Protein AF-0000000077383097 (afdb_homodimer)

InterPro domains:
  IPR008576 Alpha-N-methyltransferase NTM1 [PF05891] (13-180)
  IPR008576 Alpha-N-methyltransferase NTM1 [PIRSF016958] (12-182)
  IPR008576 Alpha-N-methyltransferase NTM1 [PTHR12753] (15-180)
  IPR029063 S-adenosyl-L-methionine-dependent methyltransferase superfamily [G3DSA:3.40.50.150] (4-180)
  IPR029063 S-adenosyl-L-methionine-dependent methyltransferase superfamily [SSF53335] (12-179)

Nearest PDB structures (foldseek):
  7d8d-assembly1_A  TM=9.069E-01  e=9.969E-23  Saccharomyces cerevisiae
  6kdq-assembly1_A  TM=9.026E-01  e=2.772E-22  Homo sapiens
  2ex4-assembly1_B  TM=8.935E-01  e=6.362E-22  Homo sapiens
  6wh8-assembly1_B  TM=8.706E-01  e=2.600E-22  Homo sapiens
  1ve3-assembly1_A-3  TM=7.469E-01  e=7.090E-10  Pyrococcus horikoshii

Structure (mmCIF, N/CA/C/O backbone):
data_AF-0000000077383097-model_v1
#
loop_
_entity.id
_entity.type
_entity.pdbx_description
1 polymer 'Alpha N-terminal protein methyltransferase 1'
#
loop_
_atom_site.group_PDB
_atom_site.id
_atom_site.type_symbol
_atom_site.label_atom_id
_atom_site.label_alt_id
_atom_site.label_comp_id
_atom_site.label_asym_id
_atom_site.label_entity_id
_atom_site.label_seq_id
_atom_site.pdbx_PDB_ins_code
_atom_site.Cartn_x
_atom_site.Cartn_y
_atom_site.Cartn_z
_atom_site.occupancy
_atom_site.B_iso_or_equiv
_atom_site.auth_seq_id
_atom_site.auth_comp_id
_atom_site.auth_asym_id
_atom_site.auth_atom_id
_atom_site.pdbx_PDB_model_num
ATOM 1 N N . MET A 1 1 ? -1.822 0.967 28.156 1 19.58 1 MET A N 1
ATOM 2 C CA . MET A 1 1 ? -2.586 2.008 27.469 1 19.58 1 MET A CA 1
ATOM 3 C C . MET A 1 1 ? -2.195 2.098 26 1 19.58 1 MET A C 1
ATOM 5 O O . MET A 1 1 ? -1.059 2.441 25.672 1 19.58 1 MET A O 1
ATOM 9 N N . LYS A 1 2 ? -2.574 1.074 25.047 1 28.56 2 LYS A N 1
ATOM 10 C CA . LYS A 1 2 ? -2.27 0.656 23.672 1 28.56 2 LYS A CA 1
ATOM 11 C C . LYS A 1 2 ? -2.223 1.854 22.734 1 28.56 2 LYS A C 1
ATOM 13 O O . LYS A 1 2 ? -3.232 2.531 22.531 1 28.56 2 LYS A O 1
ATOM 18 N N . SER A 1 3 ? -1.176 2.584 22.672 1 30.73 3 SER A N 1
ATOM 19 C CA . SER A 1 3 ? -0.966 3.963 22.234 1 30.73 3 SER A CA 1
ATOM 20 C C . SER A 1 3 ? -1.231 4.121 20.75 1 30.73 3 SER A C 1
ATOM 22 O O . SER A 1 3 ? -0.489 3.59 19.922 1 30.73 3 SER A O 1
ATOM 24 N N . GLU A 1 4 ? -2.424 3.963 20.141 1 37.53 4 GLU A N 1
ATOM 25 C CA . GLU A 1 4 ? -3.066 4.27 18.875 1 37.53 4 GLU A CA 1
ATOM 26 C C . GLU A 1 4 ? -2.607 5.621 18.328 1 37.53 4 GLU A C 1
ATOM 28 O O . GLU A 1 4 ? -2.467 6.582 19.094 1 37.53 4 GLU A O 1
ATOM 33 N N . PRO A 1 5 ? -1.714 5.625 17.312 1 43.09 5 PRO A N 1
ATOM 34 C CA . PRO A 1 5 ? -1.562 6.969 16.75 1 43.09 5 PRO A CA 1
ATOM 35 C C . PRO A 1 5 ? -2.738 7.887 17.094 1 43.09 5 PRO A C 1
ATOM 37 O O . PRO A 1 5 ? -2.57 9.102 17.172 1 43.09 5 PRO A O 1
ATOM 40 N N . TYR A 1 6 ? -3.727 7.059 17.312 1 50.91 6 TYR A N 1
ATOM 41 C CA . TYR A 1 6 ? -5.035 7.617 17.625 1 50.91 6 TYR A CA 1
ATOM 42 C C . TYR A 1 6 ? -4.98 8.43 18.906 1 50.91 6 TYR A C 1
ATOM 44 O O . TYR A 1 6 ? -5.688 9.43 19.047 1 50.91 6 TYR A O 1
ATOM 52 N N . SER A 1 7 ? -3.949 7.922 19.578 1 51.19 7 SER A N 1
ATOM 53 C CA . SER A 1 7 ? -3.936 8.609 20.859 1 51.19 7 SER A CA 1
ATOM 54 C C . SER A 1 7 ? -3.512 10.07 20.703 1 51.19 7 SER A C 1
ATOM 56 O O . SER A 1 7 ? -3.967 10.938 21.453 1 51.19 7 SER A O 1
ATOM 58 N N . THR A 1 8 ? -2.635 10.242 19.766 1 51.47 8 THR A N 1
ATOM 59 C CA . THR A 1 8 ? -2.182 11.617 19.578 1 51.47 8 THR A CA 1
ATOM 60 C C . THR A 1 8 ? -3.33 12.508 19.109 1 51.47 8 THR A C 1
ATOM 62 O O . THR A 1 8 ? -3.457 13.656 19.547 1 51.47 8 THR A O 1
ATOM 65 N N . ILE A 1 9 ? -4.121 11.945 18.266 1 56.25 9 ILE A N 1
ATOM 66 C CA . ILE A 1 9 ? -5.258 12.711 17.766 1 56.25 9 ILE A CA 1
ATOM 67 C C . ILE A 1 9 ? -6.379 12.711 18.812 1 56.25 9 ILE A C 1
ATOM 69 O O . ILE A 1 9 ? -7.109 13.695 18.938 1 56.25 9 ILE A O 1
ATOM 73 N N . LYS A 1 10 ? -6.395 11.641 19.484 1 55.16 10 LYS A N 1
ATOM 74 C CA . LYS A 1 10 ? -7.488 11.5 20.438 1 55.16 10 LYS A CA 1
ATOM 75 C C . LYS A 1 10 ? -7.203 12.281 21.719 1 55.16 10 LYS A C 1
ATOM 77 O O . LYS A 1 10 ? -8.133 12.641 22.453 1 55.16 10 LYS A O 1
ATOM 82 N N . ALA A 1 11 ? -5.91 12.391 21.938 1 46.97 11 ALA A N 1
ATOM 83 C CA . ALA A 1 11 ? -5.648 13 23.234 1 46.97 11 ALA A CA 1
ATOM 84 C C . ALA A 1 11 ? -6.203 14.422 23.297 1 46.97 11 ALA A C 1
ATOM 86 O O . ALA A 1 11 ? -5.941 15.227 22.406 1 46.97 11 ALA A O 1
ATOM 87 N N . LYS A 1 12 ? -7.363 14.484 23.922 1 50.47 12 LYS A N 1
ATOM 88 C CA . LYS A 1 12 ? -8.008 15.766 24.234 1 50.47 12 LYS A CA 1
ATOM 89 C C . LYS A 1 12 ? -7.051 16.703 24.969 1 50.47 12 LYS A C 1
ATOM 91 O O . LYS A 1 12 ? -7.316 17.094 26.109 1 50.47 12 LYS A O 1
ATOM 96 N N . LYS A 1 13 ? -5.922 16.672 24.531 1 52.25 13 LYS A N 1
ATOM 97 C CA . LYS A 1 13 ? -5.145 17.641 25.281 1 52.25 13 LYS A CA 1
ATOM 98 C C . LYS A 1 13 ? -5.309 19.047 24.703 1 52.25 13 LYS A C 1
ATOM 100 O O . LYS A 1 13 ? -5.707 19.203 23.547 1 52.25 13 LYS A O 1
ATOM 105 N N . ILE A 1 14 ? -5.242 20.047 25.484 1 48.72 14 ILE A N 1
ATOM 106 C CA . ILE A 1 14 ? -5.336 21.469 25.219 1 48.72 14 ILE A CA 1
ATOM 107 C C . ILE A 1 14 ? -4.699 21.797 23.875 1 48.72 14 ILE A C 1
ATOM 109 O O . ILE A 1 14 ? -5.207 22.641 23.125 1 48.72 14 ILE A O 1
ATOM 113 N N . ASP A 1 15 ? -3.83 20.953 23.25 1 68.19 15 ASP A N 1
ATOM 114 C CA . ASP A 1 15 ? -3.107 21.281 22.031 1 68.19 15 ASP A CA 1
ATOM 115 C C . ASP A 1 15 ? -3.49 20.328 20.891 1 68.19 15 ASP A C 1
ATOM 117 O O . ASP A 1 15 ? -2.77 20.219 19.906 1 68.19 15 ASP A O 1
ATOM 121 N N . ALA A 1 16 ? -4.754 19.875 21.062 1 78.44 16 ALA A N 1
ATOM 122 C CA . ALA A 1 16 ? -5.215 18.953 20.031 1 78.44 16 ALA A CA 1
ATOM 123 C C . ALA A 1 16 ? -5.887 19.719 18.891 1 78.44 16 ALA A C 1
ATOM 125 O O . ALA A 1 16 ? -6.543 20.734 19.109 1 78.44 16 ALA A O 1
ATOM 126 N N . PRO A 1 17 ? -5.645 19.297 17.719 1 87.94 17 PRO A N 1
ATOM 127 C CA . PRO A 1 17 ? -6.316 19.953 16.594 1 87.94 17 PRO A CA 1
ATOM 128 C C . PRO A 1 17 ? -7.836 19.812 16.656 1 87.94 17 PRO A C 1
ATOM 130 O O . PRO A 1 17 ? -8.352 18.891 17.281 1 87.94 17 PRO A O 1
ATOM 133 N N . SER A 1 18 ? -8.484 20.875 16.109 1 91.88 18 SER A N 1
ATOM 134 C CA . SER A 1 18 ? -9.922 20.734 15.93 1 91.88 18 SER A CA 1
ATOM 135 C C . SER A 1 18 ? -10.25 19.531 15.047 1 91.88 18 SER A C 1
ATOM 137 O O . SER A 1 18 ? -9.359 18.969 14.391 1 91.88 18 SER A O 1
ATOM 139 N N . ARG A 1 19 ? -11.453 19.078 15.062 1 95.44 19 ARG A N 1
ATOM 140 C CA . ARG A 1 19 ? -11.867 17.875 14.32 1 95.44 19 ARG A CA 1
ATOM 141 C C . ARG A 1 19 ? -12.828 18.25 13.195 1 95.44 19 ARG A C 1
ATOM 143 O O . ARG A 1 19 ? -13.75 17.484 12.898 1 95.44 19 ARG A O 1
ATOM 150 N N . GLN A 1 20 ? -12.562 19.422 12.648 1 97.38 20 GLN A N 1
ATOM 151 C CA . GLN A 1 20 ? -13.484 19.906 11.625 1 97.38 20 GLN A CA 1
ATOM 152 C C . GLN A 1 20 ? -13.156 19.297 10.258 1 97.38 20 GLN A C 1
ATOM 154 O O . GLN A 1 20 ? -14.031 18.766 9.586 1 97.38 20 GLN A O 1
ATOM 159 N N . LYS A 1 21 ? -11.875 19.422 9.867 1 98.62 21 LYS A N 1
ATOM 160 C CA . LYS A 1 21 ? -11.555 19 8.508 1 98.62 21 LYS A CA 1
ATOM 161 C C . LYS A 1 21 ? -10.195 18.312 8.453 1 98.62 21 LYS A C 1
ATOM 163 O O . LYS A 1 21 ? -9.219 18.828 9 1 98.62 21 LYS A O 1
ATOM 168 N N . ALA A 1 22 ? -10.148 17.109 7.828 1 98.62 22 ALA A N 1
ATOM 169 C CA . ALA A 1 22 ? -8.922 16.359 7.609 1 98.62 22 ALA A CA 1
ATOM 170 C C . ALA A 1 22 ? -8.742 16 6.133 1 98.62 22 ALA A C 1
ATOM 172 O O . ALA A 1 22 ? -9.68 16.141 5.344 1 98.62 22 ALA A O 1
ATOM 173 N N . ILE A 1 23 ? -7.516 15.633 5.824 1 98.81 23 ILE A N 1
ATOM 174 C CA . ILE A 1 23 ? -7.281 15.117 4.48 1 98.81 23 ILE A CA 1
ATOM 175 C C . ILE A 1 23 ? -6.387 13.883 4.551 1 98.81 23 ILE A C 1
ATOM 177 O O . ILE A 1 23 ? -5.422 13.852 5.316 1 98.81 23 ILE A O 1
ATOM 181 N N . ASP A 1 24 ? -6.758 12.859 3.789 1 98.38 24 ASP A N 1
ATOM 182 C CA . ASP A 1 24 ? -6.012 11.625 3.611 1 98.38 24 ASP A CA 1
ATOM 183 C C . ASP A 1 24 ? -5.145 11.68 2.355 1 98.38 24 ASP A C 1
ATOM 185 O O . ASP A 1 24 ? -5.656 11.594 1.238 1 98.38 24 ASP A O 1
ATOM 189 N N . CYS A 1 25 ? -3.783 11.766 2.506 1 98.75 25 CYS A N 1
ATOM 190 C CA . CYS A 1 25 ? -2.863 11.891 1.381 1 98.75 25 CYS A CA 1
ATOM 191 C C . CYS A 1 25 ? -2.354 10.531 0.932 1 98.75 25 CYS A C 1
ATOM 193 O O . CYS A 1 25 ? -1.723 9.812 1.71 1 98.75 25 CYS A O 1
ATOM 195 N N . GLY A 1 26 ? -2.527 10.242 -0.301 1 97.69 26 GLY A N 1
ATOM 196 C CA . GLY A 1 26 ? -2.281 8.883 -0.765 1 97.69 26 GLY A CA 1
ATOM 197 C C . GLY A 1 26 ? -3.307 7.887 -0.26 1 97.69 26 GLY A C 1
ATOM 198 O O . GLY A 1 26 ? -2.947 6.84 0.28 1 97.69 26 GLY A O 1
ATOM 199 N N . ALA A 1 27 ? -4.574 8.18 -0.534 1 96.94 27 ALA A N 1
ATOM 200 C CA . ALA A 1 27 ? -5.672 7.566 0.211 1 96.94 27 ALA A CA 1
ATOM 201 C C . ALA A 1 27 ? -6.016 6.191 -0.354 1 96.94 27 ALA A C 1
ATOM 203 O O . ALA A 1 27 ? -6.715 5.402 0.291 1 96.94 27 ALA A O 1
ATOM 204 N N . GLY A 1 28 ? -5.508 5.855 -1.575 1 94.75 28 GLY A N 1
ATOM 205 C CA . GLY A 1 28 ? -5.945 4.617 -2.199 1 94.75 28 GLY A CA 1
ATOM 206 C C . GLY A 1 28 ? -7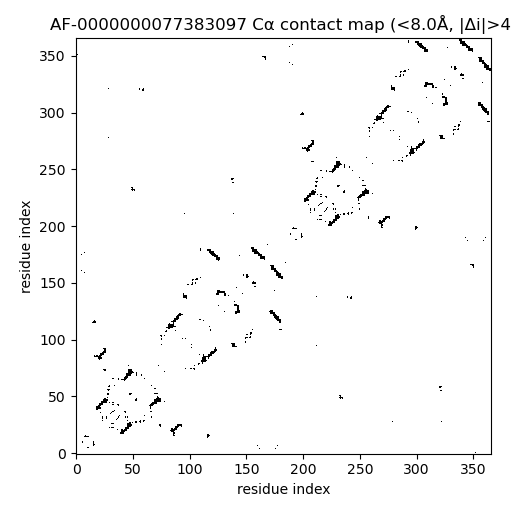.449 4.547 -2.396 1 94.75 28 GLY A C 1
ATOM 207 O O . GLY A 1 28 ? -8.047 5.453 -2.979 1 94.75 28 GLY A O 1
ATOM 208 N N . ILE A 1 29 ? -8.031 3.57 -1.931 1 92.38 29 ILE A N 1
ATOM 209 C CA . ILE A 1 29 ? -9.477 3.402 -2.092 1 92.38 29 ILE A CA 1
ATOM 210 C C . ILE A 1 29 ? -10.203 4.023 -0.901 1 92.38 29 ILE A C 1
ATOM 212 O O . ILE A 1 29 ? -11.43 3.979 -0.826 1 92.38 29 ILE A O 1
ATOM 216 N N . GLY A 1 30 ? -9.5 4.484 0.081 1 94.31 30 GLY A N 1
ATOM 217 C CA . GLY A 1 30 ? -10.102 5.285 1.134 1 94.31 30 GLY A CA 1
ATOM 218 C C . GLY A 1 30 ? -10.438 4.484 2.377 1 94.31 30 GLY A C 1
ATOM 219 O O . GLY A 1 30 ? -11.375 4.812 3.1 1 94.31 30 GLY A O 1
ATOM 220 N N . ARG A 1 31 ? -9.672 3.451 2.695 1 89.88 31 ARG A N 1
ATOM 221 C CA . ARG A 1 31 ? -9.938 2.646 3.883 1 89.88 31 ARG A CA 1
ATOM 222 C C . ARG A 1 31 ? -9.688 3.449 5.156 1 89.88 31 ARG A C 1
ATOM 224 O O . ARG A 1 31 ? -10.484 3.406 6.094 1 89.88 31 ARG A O 1
ATOM 231 N N . ILE A 1 32 ? -8.578 4.199 5.168 1 91.44 32 ILE A N 1
ATOM 232 C CA . ILE A 1 32 ? -8.281 5.035 6.324 1 91.44 32 ILE A CA 1
ATOM 233 C C . ILE A 1 32 ? -9.352 6.109 6.477 1 91.44 32 ILE A C 1
ATOM 235 O O . ILE A 1 32 ? -9.82 6.371 7.586 1 91.44 32 ILE A O 1
ATOM 239 N N . THR A 1 33 ? -9.727 6.668 5.352 1 94.88 33 THR A N 1
ATOM 240 C CA . THR A 1 33 ? -10.773 7.688 5.352 1 94.88 33 THR A CA 1
ATOM 241 C C . THR A 1 33 ? -12.062 7.137 5.945 1 94.88 33 THR A C 1
ATOM 243 O O . THR A 1 33 ? -12.633 7.727 6.867 1 94.88 33 THR A O 1
ATOM 246 N N . LYS A 1 34 ? -12.469 6 5.512 1 91.62 34 LYS A N 1
ATOM 247 C CA . LYS A 1 34 ? -13.758 5.418 5.871 1 91.62 34 LYS A CA 1
ATOM 248 C C . LYS A 1 34 ? -13.758 4.93 7.316 1 91.62 34 LYS A C 1
ATOM 250 O O . LYS A 1 34 ? -14.711 5.176 8.062 1 91.62 34 LYS A O 1
ATOM 255 N N . HIS A 1 35 ? -12.672 4.262 7.715 1 85.62 35 HIS A N 1
ATOM 256 C CA . HIS A 1 35 ? -12.742 3.488 8.945 1 85.62 35 HIS A CA 1
ATOM 257 C C . HIS A 1 35 ? -12.094 4.234 10.109 1 85.62 35 HIS A C 1
ATOM 259 O O . HIS A 1 35 ? -12.289 3.873 11.273 1 85.62 35 HIS A O 1
ATOM 265 N N . PHE A 1 36 ? -11.43 5.305 9.734 1 89.06 36 PHE A N 1
ATOM 266 C CA . PHE A 1 36 ? -10.688 5.957 10.805 1 89.06 36 PHE A CA 1
ATOM 267 C C . PHE A 1 36 ? -10.969 7.453 10.82 1 89.06 36 PHE A C 1
ATOM 269 O O . PHE A 1 36 ? -11.57 7.973 11.758 1 89.06 36 PHE A O 1
ATOM 276 N N . LEU A 1 37 ? -10.766 8.164 9.789 1 94.62 37 LEU A N 1
ATOM 277 C CA . LEU A 1 37 ? -10.766 9.625 9.805 1 94.62 37 LEU A CA 1
ATOM 278 C C . LEU A 1 37 ? -12.188 10.164 9.906 1 94.62 37 LEU A C 1
ATOM 280 O O . LEU A 1 37 ? -12.438 11.133 10.625 1 94.62 37 LEU A O 1
ATOM 284 N N . THR A 1 38 ? -13.156 9.547 9.219 1 95.88 38 THR A N 1
ATOM 285 C CA . THR A 1 38 ? -14.523 10.055 9.25 1 95.88 38 THR A CA 1
ATOM 286 C C . THR A 1 38 ? -15.172 9.797 10.602 1 95.88 38 THR A C 1
ATOM 288 O O . THR A 1 38 ? -16.219 10.367 10.914 1 95.88 38 THR A O 1
ATOM 291 N N . LYS A 1 39 ? -14.547 8.969 11.438 1 92 39 LYS A N 1
ATOM 292 C CA . LYS A 1 39 ? -15.039 8.75 12.789 1 92 39 LYS A CA 1
ATOM 293 C C . LYS A 1 39 ? -14.602 9.867 13.727 1 92 39 LYS A C 1
ATOM 295 O O . LYS A 1 39 ? -15.188 10.07 14.789 1 92 39 LYS A O 1
ATOM 300 N N . LEU A 1 40 ? -13.648 10.656 13.281 1 93.69 40 LEU A N 1
ATOM 301 C CA . LEU A 1 40 ? -13.047 11.625 14.188 1 93.69 40 LEU A CA 1
ATOM 302 C C . LEU A 1 40 ? -13.258 13.047 13.68 1 93.69 40 LEU A C 1
ATOM 304 O O . LEU A 1 40 ? -13.242 14 14.469 1 93.69 40 LEU A O 1
ATOM 308 N N . PHE A 1 41 ? -13.477 13.188 12.406 1 97.19 41 PHE A N 1
ATOM 309 C CA . PHE A 1 41 ? -13.531 14.523 11.836 1 97.19 41 PHE A CA 1
ATOM 310 C C . PHE A 1 41 ? -14.867 14.758 11.148 1 97.19 41 PHE A C 1
ATOM 312 O O . PHE A 1 41 ? -15.484 13.828 10.641 1 97.19 41 PHE A O 1
ATOM 319 N N . ALA A 1 42 ? -15.25 15.961 11.109 1 98.12 42 ALA A N 1
ATOM 320 C CA . ALA A 1 42 ? -16.531 16.328 10.523 1 98.12 42 ALA A CA 1
ATOM 321 C C . ALA A 1 42 ? -16.5 16.188 9 1 98.12 42 ALA A C 1
ATOM 323 O O . ALA A 1 42 ? -17.531 15.922 8.375 1 98.12 42 ALA A O 1
ATOM 324 N N . SER A 1 43 ? -15.367 16.422 8.398 1 98.62 43 SER A N 1
ATOM 325 C CA . SER A 1 43 ? -15.188 16.312 6.957 1 98.62 43 SER A CA 1
ATOM 326 C C . SER A 1 43 ? -13.781 15.82 6.617 1 98.62 43 SER A C 1
ATOM 328 O O . SER A 1 43 ? -12.805 16.25 7.234 1 98.62 43 SER A O 1
ATOM 330 N N . VAL A 1 44 ? -13.711 14.898 5.637 1 98.69 44 VAL A N 1
ATOM 331 C CA . VAL A 1 44 ? -12.422 14.344 5.246 1 98.69 44 VAL A CA 1
ATOM 332 C C . VAL A 1 44 ? -12.281 14.391 3.725 1 98.69 44 VAL A C 1
ATOM 334 O O . VAL A 1 44 ? -13.102 13.82 3 1 98.69 44 VAL A O 1
ATOM 337 N N . ASP A 1 45 ? -11.242 15.109 3.229 1 98.81 45 ASP A N 1
ATOM 338 C CA . ASP A 1 45 ? -10.844 15.062 1.824 1 98.81 45 ASP A CA 1
ATOM 339 C C . ASP A 1 45 ? -9.844 13.945 1.57 1 98.81 45 ASP A C 1
ATOM 341 O O . ASP A 1 45 ? -9.273 13.391 2.512 1 98.81 45 ASP A O 1
ATOM 345 N N . MET A 1 46 ? -9.68 13.617 0.292 1 98.5 46 MET A N 1
ATOM 346 C CA . MET A 1 46 ? -8.719 12.594 -0.128 1 98.5 46 MET A CA 1
ATOM 347 C C . MET A 1 46 ? -7.898 13.078 -1.319 1 98.5 46 MET A C 1
ATOM 349 O O . MET A 1 46 ? -8.414 13.789 -2.184 1 98.5 46 MET A O 1
ATOM 353 N N . VAL A 1 47 ? -6.668 12.711 -1.352 1 98.69 47 VAL A N 1
ATOM 354 C CA . VAL A 1 47 ? -5.844 12.875 -2.543 1 98.69 47 VAL A CA 1
ATOM 355 C C . VAL A 1 47 ? -5.188 11.547 -2.912 1 98.69 47 VAL A C 1
ATOM 357 O O . VAL A 1 47 ? -4.613 10.875 -2.057 1 98.69 47 VAL A O 1
ATOM 360 N N . GLU A 1 48 ? -5.316 11.094 -4.109 1 98.19 48 GLU A N 1
ATOM 361 C CA . GLU A 1 48 ? -4.809 9.844 -4.66 1 98.19 48 GLU A CA 1
ATOM 362 C C . GLU A 1 48 ? -4.535 9.961 -6.156 1 98.19 48 GLU A C 1
ATOM 364 O O . GLU A 1 48 ? -5.348 10.523 -6.898 1 98.19 48 GLU A O 1
ATOM 369 N N . GLN A 1 49 ? -3.359 9.461 -6.598 1 97.25 49 GLN A N 1
ATOM 370 C CA . GLN A 1 49 ? -2.924 9.742 -7.961 1 97.25 49 GLN A CA 1
ATOM 371 C C . GLN A 1 49 ? -3.518 8.742 -8.945 1 97.25 49 GLN A C 1
ATOM 373 O O . GLN A 1 49 ? -3.637 9.031 -10.141 1 97.25 49 GLN A O 1
ATOM 378 N N . CYS A 1 50 ? -3.828 7.52 -8.523 1 96.88 50 CYS A N 1
ATOM 379 C CA . CYS A 1 50 ? -4.348 6.48 -9.414 1 96.88 50 CYS A CA 1
ATOM 380 C C . CYS A 1 50 ? -5.836 6.676 -9.664 1 96.88 50 CYS A C 1
ATOM 382 O O . CYS A 1 50 ? -6.652 6.488 -8.758 1 96.88 50 CYS A O 1
ATOM 384 N N . SER A 1 51 ? -6.191 6.914 -10.859 1 96.62 51 SER A N 1
ATOM 385 C CA . SER A 1 51 ? -7.578 7.227 -11.195 1 96.62 51 SER A CA 1
ATOM 386 C C . SER A 1 51 ? -8.492 6.031 -10.945 1 96.62 51 SER A C 1
ATOM 388 O O . SER A 1 51 ? -9.641 6.199 -10.539 1 96.62 51 SER A O 1
ATOM 390 N N . LYS A 1 52 ? -8.008 4.855 -11.188 1 94.38 52 LYS A N 1
ATOM 391 C CA . LYS A 1 52 ? -8.82 3.67 -10.93 1 94.38 52 LYS A CA 1
ATOM 392 C C . LYS A 1 52 ? -9.148 3.543 -9.438 1 94.38 52 LYS A C 1
ATOM 394 O O . LYS A 1 52 ? -10.258 3.15 -9.078 1 94.38 52 LYS A O 1
ATOM 399 N N . LEU A 1 53 ? -8.234 3.91 -8.609 1 95.06 53 LEU A N 1
ATOM 400 C CA . LEU A 1 53 ? -8.445 3.834 -7.164 1 95.06 53 LEU A CA 1
ATOM 401 C C . LEU A 1 53 ? -9.406 4.918 -6.695 1 95.06 53 LEU A C 1
ATOM 403 O O . LEU A 1 53 ? -10.266 4.672 -5.844 1 95.06 53 LEU A O 1
ATOM 407 N N . THR A 1 54 ? -9.242 6.148 -7.27 1 96.94 54 THR A N 1
ATOM 408 C CA . THR A 1 54 ? -10.18 7.199 -6.879 1 96.94 54 THR A CA 1
ATOM 409 C C . THR A 1 54 ? -11.602 6.848 -7.305 1 96.94 54 THR A C 1
ATOM 411 O O . THR A 1 54 ? -12.562 7.141 -6.59 1 96.94 54 THR A O 1
ATOM 414 N N . ALA A 1 55 ? -11.727 6.203 -8.477 1 94.81 55 ALA A N 1
ATOM 415 C CA . ALA A 1 55 ? -13.047 5.766 -8.93 1 94.81 55 ALA A CA 1
ATOM 416 C C . ALA A 1 55 ? -13.641 4.738 -7.973 1 94.81 55 ALA A C 1
ATOM 418 O O . ALA A 1 55 ? -14.82 4.812 -7.625 1 94.81 55 ALA A O 1
ATOM 419 N N . GLN A 1 56 ? -12.844 3.838 -7.5 1 92.25 56 GLN A N 1
ATOM 420 C CA . GLN A 1 56 ? -13.281 2.844 -6.527 1 92.25 56 GLN A CA 1
ATOM 421 C C . GLN A 1 56 ? -13.633 3.498 -5.195 1 92.25 56 GLN A C 1
ATOM 423 O O . GLN A 1 56 ? -14.586 3.092 -4.531 1 92.25 56 GLN A O 1
ATOM 428 N N . ALA A 1 57 ? -12.836 4.469 -4.805 1 94.56 57 ALA A N 1
ATOM 429 C CA . ALA A 1 57 ? -13.078 5.195 -3.561 1 94.56 57 ALA A CA 1
ATOM 430 C C . ALA A 1 57 ? -14.445 5.875 -3.586 1 94.56 57 ALA A C 1
ATOM 432 O O . ALA A 1 57 ? -15.172 5.863 -2.588 1 94.56 57 ALA A O 1
ATOM 433 N N . GLU A 1 58 ? -14.773 6.441 -4.746 1 94.75 58 GLU A N 1
ATOM 434 C CA . GLU A 1 58 ? -16.078 7.102 -4.887 1 94.75 58 GLU A CA 1
ATOM 435 C C . GLU A 1 58 ? -17.219 6.121 -4.645 1 94.75 58 GLU A C 1
ATOM 437 O O . GLU A 1 58 ? -18.234 6.48 -4.039 1 94.75 58 GLU A O 1
ATOM 442 N N . ILE A 1 59 ? -17 4.945 -5.062 1 90.25 59 ILE A N 1
ATOM 443 C CA . ILE A 1 59 ? -18.031 3.92 -4.887 1 90.25 59 ILE A CA 1
ATOM 444 C C . ILE A 1 59 ? -18.078 3.48 -3.426 1 90.25 59 ILE A C 1
ATOM 446 O O . ILE A 1 59 ? -19.141 3.438 -2.816 1 90.25 59 ILE A O 1
ATOM 450 N N . LEU A 1 60 ? -16.938 3.248 -2.875 1 86.88 60 LEU A N 1
ATOM 451 C CA . LEU A 1 60 ? -16.812 2.756 -1.508 1 86.88 60 LEU A CA 1
ATOM 452 C C . LEU A 1 60 ? -17.359 3.777 -0.513 1 86.88 60 LEU A C 1
ATOM 454 O O . LEU A 1 60 ? -17.969 3.406 0.495 1 86.88 60 LEU A O 1
ATOM 458 N N . LEU A 1 61 ? -17.141 5.004 -0.816 1 93.5 61 LEU A N 1
ATOM 459 C CA . LEU A 1 61 ? -17.453 6.051 0.151 1 93.5 61 LEU A CA 1
ATOM 460 C C . LEU A 1 61 ? -18.781 6.719 -0.177 1 93.5 61 LEU A C 1
ATOM 462 O O . LEU A 1 61 ? -19.156 7.719 0.445 1 93.5 61 LEU A O 1
ATOM 466 N N . LYS A 1 62 ? -19.438 6.109 -1.136 1 91.19 62 LYS A N 1
ATOM 467 C CA . LYS A 1 62 ? -20.719 6.676 -1.531 1 91.19 62 LYS A CA 1
ATOM 468 C C . LYS A 1 62 ? -21.688 6.727 -0.349 1 91.19 62 LYS A C 1
ATOM 470 O O . LYS A 1 62 ? -21.797 5.762 0.41 1 91.19 62 LYS A O 1
ATOM 475 N N . GLY A 1 63 ? -22.297 7.895 -0.083 1 91.5 63 GLY A N 1
ATOM 476 C CA . GLY A 1 63 ? -23.297 8.031 0.974 1 91.5 63 GLY A CA 1
ATOM 477 C C . GLY A 1 63 ? -22.703 8.531 2.279 1 91.5 63 GLY A C 1
ATOM 478 O O . GLY A 1 63 ? -23.453 8.883 3.203 1 91.5 63 GLY A O 1
ATOM 479 N N . ASN A 1 64 ? -21.438 8.438 2.436 1 94.62 64 ASN A N 1
ATOM 480 C CA . ASN A 1 64 ? -20.797 9.023 3.611 1 94.62 64 ASN A CA 1
ATOM 481 C C . ASN A 1 64 ? -20.75 10.539 3.52 1 94.62 64 ASN A C 1
ATOM 483 O O . ASN A 1 64 ? -19.938 11.094 2.768 1 94.62 64 ASN A O 1
ATOM 487 N N . GLN A 1 65 ? -21.484 11.18 4.27 1 96.56 65 GLN A N 1
ATOM 488 C CA . GLN A 1 65 ? -21.656 12.625 4.191 1 96.56 65 GLN A CA 1
ATOM 489 C C . GLN A 1 65 ? -20.406 13.352 4.703 1 96.56 65 GLN A C 1
ATOM 491 O O . GLN A 1 65 ? -20.25 14.555 4.48 1 96.56 65 GLN A O 1
ATOM 496 N N . LYS A 1 66 ? -19.578 12.609 5.336 1 98 66 LYS A N 1
ATOM 497 C CA . LYS A 1 66 ? -18.406 13.25 5.918 1 98 66 LYS A CA 1
ATOM 498 C C . LYS A 1 66 ? -17.234 13.25 4.938 1 98 66 LYS A C 1
ATOM 500 O O . LYS A 1 66 ? -16.188 13.852 5.207 1 98 66 LYS A O 1
ATOM 505 N N . VAL A 1 67 ? -17.391 12.578 3.848 1 98.25 67 VAL A N 1
ATOM 506 C CA . VAL A 1 67 ? -16.359 12.602 2.822 1 98.25 67 VAL A CA 1
ATOM 507 C C . VAL A 1 67 ? -16.516 13.852 1.959 1 98.25 67 VAL A C 1
ATOM 509 O O . VAL A 1 67 ? -17.578 14.086 1.385 1 98.25 67 VAL A O 1
ATOM 512 N N . GLY A 1 68 ? -15.438 14.672 1.948 1 98.12 68 GLY A N 1
ATOM 513 C CA . GLY A 1 68 ? -15.438 15.891 1.146 1 98.12 68 GLY A CA 1
ATOM 514 C C . GLY A 1 68 ? -14.953 15.664 -0.275 1 98.12 68 GLY A C 1
ATOM 515 O O . GLY A 1 68 ? -15.477 14.805 -0.984 1 98.12 68 GLY A O 1
ATOM 516 N N . ARG A 1 69 ? -13.961 16.375 -0.66 1 98 69 ARG A N 1
ATOM 517 C CA . ARG A 1 69 ? -13.438 16.312 -2.021 1 98 69 ARG A CA 1
ATOM 518 C C . ARG A 1 69 ? -12.469 15.141 -2.18 1 98 69 ARG A C 1
ATOM 520 O O . ARG A 1 69 ? -11.711 14.828 -1.26 1 98 69 ARG A O 1
ATOM 527 N N . ILE A 1 70 ? -12.531 14.539 -3.342 1 98.19 70 ILE A N 1
ATOM 528 C CA . ILE A 1 70 ? -11.555 13.531 -3.746 1 98.19 70 ILE A CA 1
ATOM 529 C C . ILE A 1 70 ? -10.703 14.07 -4.895 1 98.19 70 ILE A C 1
ATOM 531 O O . ILE A 1 70 ? -11.195 14.227 -6.016 1 98.19 70 ILE A O 1
ATOM 535 N N . PHE A 1 71 ? -9.438 14.383 -4.613 1 98.56 71 PHE A N 1
ATOM 536 C CA . PHE A 1 71 ? -8.516 14.898 -5.613 1 98.56 71 PHE A CA 1
ATOM 537 C C . PHE A 1 71 ? -7.754 13.766 -6.289 1 98.56 71 PHE A C 1
ATOM 539 O O . PHE A 1 71 ? -7.07 12.984 -5.621 1 98.56 71 PHE A O 1
ATOM 546 N N . ASN A 1 72 ? -7.875 13.6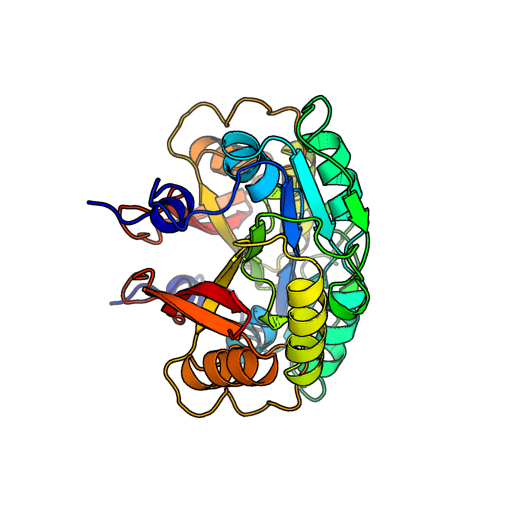09 -7.586 1 98.12 72 ASN A N 1
ATOM 547 C CA . ASN A 1 72 ? -7.051 12.68 -8.352 1 98.12 72 ASN A CA 1
ATOM 548 C C . ASN A 1 72 ? -5.762 13.344 -8.828 1 98.12 72 ASN A C 1
ATOM 550 O O . ASN A 1 72 ? -5.68 13.805 -9.969 1 98.12 72 ASN A O 1
ATOM 554 N N . LYS A 1 73 ? -4.793 13.406 -7.938 1 97.56 73 LYS A N 1
ATOM 555 C CA . LYS A 1 73 ? -3.512 14.07 -8.156 1 97.56 73 LYS A CA 1
ATOM 556 C C . LYS A 1 73 ? -2.389 13.352 -7.414 1 97.56 73 LYS A C 1
ATOM 558 O O . LYS A 1 73 ? -2.627 12.695 -6.398 1 97.56 73 LYS A O 1
ATOM 563 N N . GLY A 1 74 ? -1.237 13.438 -7.98 1 97.06 74 GLY A N 1
ATOM 564 C CA . GLY A 1 74 ? -0.064 13.055 -7.211 1 97.06 74 GLY A CA 1
ATOM 565 C C . GLY A 1 74 ? 0.312 14.062 -6.145 1 97.06 74 GLY A C 1
ATOM 566 O O . GLY A 1 74 ? 0.063 15.266 -6.305 1 97.06 74 GLY A O 1
ATOM 567 N N . LEU A 1 75 ? 0.915 13.602 -5.113 1 97.69 75 LEU A N 1
ATOM 568 C CA . LEU A 1 75 ? 1.285 14.469 -4 1 97.69 75 LEU A CA 1
ATOM 569 C C . LEU A 1 75 ? 2.266 15.547 -4.453 1 97.69 75 LEU A C 1
ATOM 571 O O . LEU A 1 75 ? 2.275 16.656 -3.91 1 97.69 75 LEU A O 1
ATOM 575 N N . GLN A 1 76 ? 3.029 15.242 -5.477 1 96 76 GLN A N 1
ATOM 576 C CA . GLN A 1 76 ? 3.99 16.203 -6.012 1 96 76 GLN A CA 1
ATOM 577 C C . GLN A 1 76 ? 3.283 17.422 -6.602 1 96 76 GLN A C 1
ATOM 579 O O . GLN A 1 76 ? 3.844 18.516 -6.629 1 96 76 GLN A O 1
ATOM 584 N N . ASP A 1 77 ? 2.074 17.219 -7.039 1 96.12 77 ASP A N 1
ATOM 585 C CA . ASP A 1 77 ? 1.355 18.266 -7.758 1 96.12 77 ASP A CA 1
ATOM 586 C C . ASP A 1 77 ? 0.197 18.797 -6.922 1 96.12 77 ASP A C 1
ATOM 588 O O . ASP A 1 77 ? -0.474 19.75 -7.328 1 96.12 77 ASP A O 1
ATOM 592 N N . PHE A 1 78 ? -0.025 18.219 -5.836 1 98.12 78 PHE A N 1
ATOM 593 C CA . PHE A 1 78 ? -1.168 18.609 -5.016 1 98.12 78 PHE A CA 1
ATOM 594 C C . PHE A 1 78 ? -0.89 19.906 -4.277 1 98.12 78 PHE A C 1
ATOM 596 O O . PHE A 1 78 ? 0.116 20.031 -3.572 1 98.12 78 PHE A O 1
ATOM 603 N N . GLU A 1 79 ? -1.77 20.844 -4.441 1 98.06 79 GLU A N 1
ATOM 604 C CA . GLU A 1 79 ? -1.702 22.156 -3.791 1 98.06 79 GLU A CA 1
ATOM 605 C C . GLU A 1 79 ? -2.961 22.422 -2.977 1 98.06 79 GLU A C 1
ATOM 607 O O . GLU A 1 79 ? -3.936 22.984 -3.494 1 98.06 79 GLU A O 1
ATOM 612 N N . PRO A 1 80 ? -2.924 22.094 -1.754 1 98.12 80 PRO A N 1
ATOM 613 C CA . PRO A 1 80 ? -4.113 22.328 -0.93 1 98.12 80 PRO A CA 1
ATOM 614 C C . PRO A 1 80 ? -4.363 23.812 -0.665 1 98.12 80 PRO A C 1
ATOM 616 O O . PRO A 1 80 ? -3.428 24.609 -0.716 1 98.12 80 PRO A O 1
ATOM 619 N N . GLU A 1 81 ? -5.621 24.156 -0.392 1 98 81 GLU A N 1
ATOM 620 C CA . GLU A 1 81 ? -5.977 25.516 0.019 1 98 81 GLU A CA 1
ATOM 621 C C . GLU A 1 81 ? -5.324 25.875 1.351 1 98 81 GLU A C 1
ATOM 623 O O . GLU A 1 81 ? -5.094 25 2.193 1 98 81 GLU A O 1
ATOM 628 N N . LYS A 1 82 ? -5.051 27.141 1.55 1 98.25 82 LYS A N 1
ATOM 629 C CA . LYS A 1 82 ? -4.406 27.625 2.764 1 98.25 82 LYS A CA 1
ATOM 630 C C . LYS A 1 82 ? -5.32 27.484 3.975 1 98.25 82 LYS A C 1
ATOM 632 O O . LYS A 1 82 ? -6.523 27.75 3.889 1 98.25 82 LYS A O 1
ATOM 637 N N . GLU A 1 83 ? -4.742 27.062 5.086 1 98.12 83 GLU A N 1
ATOM 638 C CA . GLU A 1 83 ? -5.395 27.031 6.391 1 98.12 83 GLU A CA 1
ATOM 639 C C . GLU A 1 83 ? -6.758 26.344 6.309 1 98.12 83 GLU A C 1
ATOM 641 O O . GLU A 1 83 ? -7.758 26.875 6.785 1 98.12 83 GLU A O 1
ATOM 646 N N . LEU A 1 84 ? -6.723 25.219 5.82 1 98.62 84 LEU A N 1
ATOM 647 C CA . LEU A 1 84 ? -7.984 24.531 5.574 1 98.62 84 LEU A CA 1
ATOM 648 C C . LEU A 1 84 ? -8.117 23.312 6.477 1 98.62 84 LEU A C 1
ATOM 650 O O . LEU A 1 84 ? -9.227 22.953 6.879 1 98.62 84 LEU A O 1
ATOM 654 N N . TYR A 1 85 ? -7.012 22.703 6.832 1 98.62 85 TYR A N 1
ATOM 655 C CA . TYR A 1 85 ? -7.098 21.391 7.457 1 98.62 85 TYR A CA 1
ATOM 656 C C . TYR A 1 85 ? -6.652 21.438 8.914 1 98.62 85 TYR A C 1
ATOM 658 O O . TYR A 1 85 ? -5.676 22.125 9.242 1 98.62 85 TYR A O 1
ATOM 666 N N . ASP A 1 86 ? -7.371 20.688 9.773 1 98.19 86 ASP A N 1
ATOM 667 C CA . ASP A 1 86 ? -6.953 20.422 11.141 1 98.19 86 ASP A CA 1
ATOM 668 C C . ASP A 1 86 ? -5.949 19.266 11.203 1 98.19 86 ASP A C 1
ATOM 670 O O . ASP A 1 86 ? -5.121 19.203 12.109 1 98.19 86 ASP A O 1
ATOM 674 N N . LEU A 1 87 ? -6.082 18.375 10.242 1 98.25 87 LEU A N 1
ATOM 675 C CA . LEU A 1 87 ? -5.207 17.203 10.172 1 98.25 87 LEU A CA 1
ATOM 676 C C . LEU A 1 87 ? -4.871 16.875 8.727 1 98.25 87 LEU A C 1
ATOM 678 O O . LEU A 1 87 ? -5.758 16.844 7.867 1 98.25 87 LEU A O 1
ATOM 682 N N . ILE A 1 88 ? -3.596 16.719 8.508 1 98.69 88 ILE A N 1
ATOM 683 C CA . ILE A 1 88 ? -3.115 16.109 7.273 1 98.69 88 ILE A CA 1
ATOM 684 C C . ILE A 1 88 ? -2.496 14.75 7.57 1 98.69 88 ILE A C 1
ATOM 686 O O . ILE A 1 88 ? -1.49 14.656 8.281 1 98.69 88 ILE A O 1
ATOM 690 N N . TRP A 1 89 ? -3.109 13.711 7.051 1 98 89 TRP A N 1
ATOM 691 C CA . TRP A 1 89 ? -2.727 12.328 7.297 1 98 89 TRP A CA 1
ATOM 692 C C . TRP A 1 89 ? -1.905 11.773 6.133 1 98 89 TRP A C 1
ATOM 694 O O . TRP A 1 89 ? -2.35 11.805 4.984 1 98 89 TRP A O 1
ATOM 704 N N . ILE A 1 90 ? -0.681 11.352 6.445 1 97.94 90 ILE A N 1
ATOM 705 C CA . ILE A 1 90 ? 0.233 10.805 5.445 1 97.94 90 ILE A CA 1
ATOM 706 C C . ILE A 1 90 ? 0.728 9.43 5.895 1 97.94 90 ILE A C 1
ATOM 708 O O . ILE A 1 90 ? 1.521 9.328 6.832 1 97.94 90 ILE A O 1
ATOM 712 N N . GLN A 1 91 ? 0.239 8.398 5.223 1 94.12 91 GLN A N 1
ATOM 713 C CA . GLN A 1 91 ? 0.567 7.047 5.656 1 94.12 91 GLN A CA 1
ATOM 714 C C . GLN A 1 91 ? 0.984 6.172 4.477 1 94.12 91 GLN A C 1
ATOM 716 O O . GLN A 1 91 ? 0.213 5.988 3.533 1 94.12 91 GLN A O 1
ATOM 721 N N . TRP A 1 92 ? 2.238 5.676 4.445 1 91.38 92 TRP A N 1
ATOM 722 C CA . TRP A 1 92 ? 2.816 4.645 3.59 1 91.38 92 TRP A CA 1
ATOM 723 C C . TRP A 1 92 ? 3.094 5.191 2.193 1 91.38 92 TRP A C 1
ATOM 725 O O . TRP A 1 92 ? 3.279 4.422 1.246 1 91.38 92 TRP A O 1
ATOM 735 N N . VAL A 1 93 ? 3.18 6.484 2.045 1 94.56 93 VAL A N 1
ATOM 736 C CA . VAL A 1 93 ? 3.244 6.957 0.667 1 94.56 93 VAL A CA 1
ATOM 737 C C . VAL A 1 93 ? 4.512 7.785 0.463 1 94.56 93 VAL A C 1
ATOM 739 O O . VAL A 1 93 ? 4.836 8.164 -0.665 1 94.56 93 VAL A O 1
ATOM 742 N N . LEU A 1 94 ? 5.277 8.023 1.5 1 94.62 94 LEU A N 1
ATOM 743 C CA . LEU A 1 94 ? 6.449 8.875 1.351 1 94.62 94 LEU A CA 1
ATOM 744 C C . LEU A 1 94 ? 7.512 8.195 0.497 1 94.62 94 LEU A C 1
ATOM 746 O O . LEU A 1 94 ? 8.383 8.867 -0.072 1 94.62 94 LEU A O 1
ATOM 750 N N . ILE A 1 95 ? 7.492 6.875 0.406 1 89.12 95 ILE A N 1
ATOM 751 C CA . ILE A 1 95 ? 8.469 6.098 -0.353 1 89.12 95 ILE A CA 1
ATOM 752 C C . ILE A 1 95 ? 8.383 6.469 -1.833 1 89.12 95 ILE A C 1
ATOM 754 O O . ILE A 1 95 ? 9.312 6.215 -2.598 1 89.12 95 ILE A O 1
ATOM 758 N N . TYR A 1 96 ? 7.34 7.125 -2.252 1 92.69 96 TYR A N 1
ATOM 759 C CA . TYR A 1 96 ? 7.141 7.434 -3.664 1 92.69 96 TYR A CA 1
ATOM 760 C C . TYR A 1 96 ? 7.664 8.82 -4 1 92.69 96 TYR A C 1
ATOM 762 O O . TYR A 1 96 ? 7.68 9.227 -5.168 1 92.69 96 TYR A O 1
ATOM 770 N N . LEU A 1 97 ? 8.07 9.57 -3.006 1 94.25 97 LEU A N 1
ATOM 771 C CA . LEU A 1 97 ? 8.555 10.93 -3.213 1 94.25 97 LEU A CA 1
ATOM 772 C C . LEU A 1 97 ? 10.07 10.992 -3.076 1 94.25 97 LEU A C 1
ATOM 774 O O . LEU A 1 97 ? 10.648 10.359 -2.191 1 94.25 97 LEU A O 1
ATOM 778 N N . THR A 1 98 ? 10.688 11.766 -3.93 1 91.81 98 THR A N 1
ATOM 779 C CA . THR A 1 98 ? 12.086 12.117 -3.695 1 91.81 98 THR A CA 1
ATOM 780 C C . THR A 1 98 ? 12.219 13.016 -2.467 1 91.81 98 THR A C 1
ATOM 782 O O . THR A 1 98 ? 11.227 13.539 -1.965 1 91.81 98 THR A O 1
ATOM 785 N N . ASP A 1 99 ? 13.461 13.172 -1.964 1 94.31 99 ASP A N 1
ATOM 786 C CA . ASP A 1 99 ? 13.68 14.055 -0.825 1 94.31 99 ASP A CA 1
ATOM 787 C C . ASP A 1 99 ? 13.195 15.469 -1.127 1 94.31 99 ASP A C 1
ATOM 789 O O . ASP A 1 99 ? 12.5 16.078 -0.311 1 94.31 99 ASP A O 1
ATOM 793 N N . GLU A 1 100 ? 13.477 15.938 -2.326 1 95.19 100 GLU A N 1
ATOM 794 C CA . GLU A 1 100 ? 13.094 17.281 -2.711 1 95.19 100 GLU A CA 1
ATOM 795 C C . GLU A 1 100 ? 11.578 17.422 -2.854 1 95.19 100 GLU A C 1
ATOM 797 O O . GLU A 1 100 ? 10.992 18.406 -2.414 1 95.19 100 GLU A O 1
ATOM 802 N N . ASP A 1 101 ? 10.984 16.406 -3.445 1 95.44 101 ASP A N 1
ATOM 803 C CA . ASP A 1 101 ? 9.531 16.438 -3.611 1 95.44 101 ASP A CA 1
ATOM 804 C C . ASP A 1 101 ? 8.828 16.359 -2.26 1 95.44 101 ASP A C 1
ATOM 806 O O . ASP A 1 101 ? 7.789 17 -2.066 1 95.44 101 ASP A O 1
ATOM 810 N N . LEU A 1 102 ? 9.422 15.594 -1.344 1 97.12 102 LEU A N 1
ATOM 811 C CA . LEU A 1 102 ? 8.844 15.469 -0.013 1 97.12 102 LEU A CA 1
ATOM 812 C C . LEU A 1 102 ? 8.891 16.797 0.729 1 97.12 102 LEU A C 1
ATOM 814 O O . LEU A 1 102 ? 7.887 17.25 1.289 1 97.12 102 LEU A O 1
ATOM 818 N N . VAL A 1 103 ? 10.008 17.438 0.698 1 98.25 103 VAL A N 1
ATOM 819 C CA . VAL A 1 103 ? 10.148 18.734 1.364 1 98.25 103 VAL A CA 1
ATOM 820 C C . VAL A 1 103 ? 9.156 19.734 0.772 1 98.25 103 VAL A C 1
ATOM 822 O O . VAL A 1 103 ? 8.461 20.438 1.508 1 98.25 103 VAL A O 1
ATOM 825 N N . SER A 1 104 ? 9.078 19.75 -0.567 1 98.5 104 SER A N 1
ATOM 826 C CA . SER A 1 104 ? 8.156 20.672 -1.23 1 98.5 104 SER A CA 1
ATOM 827 C C . SER A 1 104 ? 6.715 20.375 -0.844 1 98.5 104 SER A C 1
ATOM 829 O O . SER A 1 104 ? 5.941 21.297 -0.56 1 98.5 104 SER A O 1
ATOM 831 N N . PHE A 1 105 ? 6.367 19.125 -0.827 1 98.69 105 PHE A N 1
ATOM 832 C CA . PHE A 1 105 ? 5.027 18.688 -0.455 1 98.69 105 PHE A CA 1
ATOM 833 C C . PHE A 1 105 ? 4.707 19.094 0.982 1 98.69 105 PHE A C 1
ATOM 835 O O . PHE A 1 105 ? 3.631 19.609 1.263 1 98.69 105 PHE A O 1
ATOM 842 N N . LEU A 1 106 ? 5.648 18.891 1.926 1 98.75 106 LEU A N 1
ATOM 843 C CA . LEU A 1 106 ? 5.449 19.203 3.336 1 98.75 106 LEU A CA 1
ATOM 844 C C . LEU A 1 106 ? 5.293 20.719 3.535 1 98.75 106 LEU A C 1
ATOM 846 O O . LEU A 1 106 ? 4.512 21.156 4.379 1 98.75 106 LEU A O 1
ATOM 850 N N . LYS A 1 107 ? 5.996 21.453 2.75 1 98.75 107 LYS A N 1
ATOM 851 C CA . LYS A 1 107 ? 5.848 22.906 2.82 1 98.75 107 LYS A CA 1
ATOM 852 C C . LYS A 1 107 ? 4.441 23.344 2.41 1 98.75 107 LYS A C 1
ATOM 854 O O . LYS A 1 107 ? 3.85 24.219 3.033 1 98.75 107 LYS A O 1
ATOM 859 N N . ARG A 1 108 ? 3.945 22.734 1.347 1 98.81 108 ARG A N 1
ATOM 860 C CA . ARG A 1 108 ? 2.578 23.031 0.931 1 98.81 108 ARG A CA 1
ATOM 861 C C . ARG A 1 108 ? 1.575 22.609 1.996 1 98.81 108 ARG A C 1
ATOM 863 O O . ARG A 1 108 ? 0.609 23.312 2.273 1 98.81 108 ARG A O 1
ATOM 870 N N . CYS A 1 109 ? 1.817 21.453 2.625 1 98.75 109 CYS A N 1
ATOM 871 C CA . CYS A 1 109 ? 0.951 20.969 3.695 1 98.75 109 CYS A CA 1
ATOM 872 C C . CYS A 1 109 ? 0.972 21.922 4.887 1 98.75 109 CYS A C 1
ATOM 874 O O . CYS A 1 109 ? -0.068 22.188 5.488 1 98.75 109 CYS A O 1
ATOM 876 N N . LYS A 1 110 ? 2.174 22.344 5.199 1 98.5 110 LYS A N 1
ATOM 877 C CA . LYS A 1 110 ? 2.326 23.297 6.301 1 98.5 110 LYS A CA 1
ATOM 878 C C . LYS A 1 110 ? 1.43 24.516 6.105 1 98.5 110 LYS A C 1
ATOM 880 O O . LYS A 1 110 ? 0.726 24.922 7.031 1 98.5 110 LYS A O 1
ATOM 885 N N . LYS A 1 111 ? 1.394 25.047 4.887 1 98.31 111 LYS A N 1
ATOM 886 C CA . LYS A 1 111 ? 0.586 26.219 4.566 1 98.31 111 LYS A CA 1
ATOM 887 C C . LYS A 1 111 ? -0.904 25.906 4.652 1 98.31 111 LYS A C 1
ATOM 889 O O . LYS A 1 111 ? -1.719 26.797 4.914 1 98.31 111 LYS A O 1
ATOM 894 N N . ALA A 1 112 ? -1.233 24.688 4.484 1 98.69 112 ALA A N 1
ATOM 895 C CA . ALA A 1 112 ? -2.629 24.266 4.406 1 98.69 112 ALA A CA 1
ATOM 896 C C . ALA A 1 112 ? -3.203 24.016 5.797 1 98.69 112 ALA A C 1
ATOM 898 O O . ALA A 1 112 ? -4.414 23.844 5.957 1 98.69 112 ALA A O 1
ATOM 899 N N . LEU A 1 113 ? -2.381 24 6.859 1 98.12 113 LEU A N 1
ATOM 900 C CA . LEU A 1 113 ? -2.834 23.703 8.211 1 98.12 113 LEU A CA 1
ATOM 901 C C . LEU A 1 113 ? -3.52 24.922 8.836 1 98.12 113 LEU A C 1
ATOM 903 O O . LEU A 1 113 ? -3.051 26.047 8.68 1 98.12 113 LEU A O 1
ATOM 907 N N . LYS A 1 114 ? -4.648 24.688 9.508 1 97.25 114 LYS A N 1
ATOM 908 C CA . LYS A 1 114 ? -5.203 25.656 10.438 1 97.25 114 LYS A CA 1
ATOM 909 C C . LYS A 1 114 ? -4.277 25.859 11.633 1 97.25 114 LYS A C 1
ATOM 911 O O . LYS A 1 114 ? -3.375 25.062 11.875 1 97.25 114 LYS A O 1
ATOM 916 N N . PRO A 1 115 ? -4.688 26.969 12.336 1 93.31 115 PRO A N 1
ATOM 917 C CA . PRO A 1 115 ? -3.967 27.094 13.602 1 93.31 115 PRO A CA 1
ATOM 918 C C . PRO A 1 115 ? -4.113 25.859 14.492 1 93.31 115 PRO A C 1
ATOM 920 O O . PRO A 1 115 ? -5.219 25.328 14.641 1 93.31 115 PRO A O 1
ATOM 923 N N . ARG A 1 116 ? -3.051 25.297 14.953 1 91.94 116 ARG A N 1
ATOM 924 C CA . ARG A 1 116 ? -2.977 24.125 15.836 1 91.94 116 ARG A CA 1
ATOM 925 C C . ARG A 1 116 ? -3.146 22.828 15.062 1 91.94 116 ARG A C 1
ATOM 927 O O . ARG A 1 116 ? -3.287 21.766 15.656 1 91.94 116 ARG A O 1
ATOM 934 N N . GLY A 1 117 ? -3.322 22.984 13.711 1 96.75 117 GLY A N 1
ATOM 935 C CA . GLY A 1 117 ? -3.377 21.781 12.898 1 96.75 117 GLY A CA 1
ATOM 936 C C . GLY A 1 117 ? -2.098 20.953 12.961 1 96.75 117 GLY A C 1
ATOM 937 O O . GLY A 1 117 ? -1.039 21.484 13.32 1 96.75 117 GLY A O 1
ATOM 938 N N . ILE A 1 118 ? -2.221 19.625 12.594 1 97.19 118 ILE A N 1
ATOM 939 C CA . ILE A 1 118 ? -1.042 18.781 12.672 1 97.19 118 ILE A CA 1
ATOM 940 C C . ILE A 1 118 ? -0.95 17.922 11.414 1 97.19 118 ILE A C 1
ATOM 942 O O . ILE A 1 118 ? -1.952 17.703 10.727 1 97.19 118 ILE A O 1
ATOM 946 N N . ILE A 1 119 ? 0.272 17.531 11.148 1 98.06 119 ILE A N 1
ATOM 947 C CA . ILE A 1 119 ? 0.554 16.516 10.148 1 98.06 119 ILE A CA 1
ATOM 948 C C . ILE A 1 119 ? 0.944 15.211 10.844 1 98.06 119 ILE A C 1
ATOM 950 O O . ILE A 1 119 ? 1.793 15.203 11.734 1 98.06 119 ILE A O 1
ATOM 954 N N . VAL A 1 120 ? 0.318 14.156 10.477 1 96.88 120 VAL A N 1
ATOM 955 C CA . VAL A 1 120 ? 0.715 12.844 10.977 1 96.88 120 VAL A CA 1
ATOM 956 C C . VAL A 1 120 ? 1.332 12.031 9.844 1 96.88 120 VAL A C 1
ATOM 958 O O . VAL A 1 120 ? 0.751 11.914 8.758 1 96.88 120 VAL A O 1
ATOM 961 N N . VAL A 1 121 ? 2.504 11.547 10.125 1 96.56 121 VAL A N 1
ATOM 962 C CA . VAL A 1 121 ? 3.217 10.695 9.18 1 96.56 121 VAL A CA 1
ATOM 963 C C . VAL A 1 121 ? 3.418 9.305 9.781 1 96.56 121 VAL A C 1
ATOM 965 O O . VAL A 1 121 ? 3.84 9.172 10.93 1 96.56 121 VAL A O 1
ATOM 968 N N . LYS A 1 122 ? 3.057 8.32 9.078 1 92.06 122 LYS A N 1
ATOM 969 C CA . LYS A 1 122 ? 3.338 6.934 9.422 1 92.06 122 LYS A CA 1
ATOM 970 C C . LYS A 1 122 ? 4.047 6.215 8.273 1 92.06 122 LYS A C 1
ATOM 972 O O . LYS A 1 122 ? 3.52 6.141 7.164 1 92.06 122 LYS A O 1
ATOM 977 N N . GLU A 1 123 ? 5.273 5.699 8.57 1 90.5 123 GLU A N 1
ATOM 978 C CA . GLU A 1 123 ? 6.086 5.164 7.484 1 90.5 123 GLU A CA 1
ATOM 979 C C . GLU A 1 123 ? 7.07 4.117 7.996 1 90.5 123 GLU A C 1
ATOM 981 O O . GLU A 1 123 ? 7.414 4.105 9.18 1 90.5 123 GLU A O 1
ATOM 986 N N . ASN A 1 124 ? 7.504 3.246 6.996 1 84.5 124 ASN A N 1
ATOM 987 C CA . ASN A 1 124 ? 8.648 2.385 7.281 1 84.5 124 ASN A CA 1
ATOM 988 C C . ASN A 1 124 ? 9.945 3.184 7.359 1 84.5 124 ASN A C 1
ATOM 990 O O . ASN A 1 124 ? 10.156 4.105 6.57 1 84.5 124 ASN A O 1
ATOM 994 N N . VAL A 1 125 ? 10.773 2.82 8.336 1 86.12 125 VAL A N 1
ATOM 995 C CA . VAL A 1 125 ? 12.094 3.428 8.414 1 86.12 125 VAL A CA 1
ATOM 996 C C . VAL A 1 125 ? 13.164 2.338 8.5 1 86.12 125 VAL A C 1
ATOM 998 O O . VAL A 1 125 ? 12.883 1.225 8.953 1 86.12 125 VAL A O 1
ATOM 1001 N N . THR A 1 126 ? 14.328 2.576 7.965 1 79.88 126 THR A N 1
ATOM 1002 C CA . THR A 1 126 ? 15.422 1.608 8.008 1 79.88 126 THR A CA 1
ATOM 1003 C C . THR A 1 126 ? 16.438 1.979 9.094 1 79.88 126 THR A C 1
ATOM 1005 O O . THR A 1 126 ? 16.516 3.139 9.508 1 79.88 126 THR A O 1
ATOM 1008 N N . SER A 1 127 ? 16.984 0.909 9.672 1 66.81 127 SER A N 1
ATOM 1009 C CA . SER A 1 127 ? 18 1.112 10.703 1 66.81 127 SER A CA 1
ATOM 1010 C C . SER A 1 127 ? 19.328 1.511 10.094 1 66.81 127 SER A C 1
ATOM 1012 O O . SER A 1 127 ? 20.188 2.102 10.766 1 66.81 127 SER A O 1
ATOM 1014 N N . SER A 1 128 ? 19.578 0.961 8.891 1 60.62 128 SER A N 1
ATOM 1015 C CA . SER A 1 128 ? 20.891 1.235 8.305 1 60.62 128 SER A CA 1
ATOM 1016 C C . SER A 1 128 ? 21.031 2.709 7.941 1 60.62 128 SER A C 1
ATOM 1018 O O . SER A 1 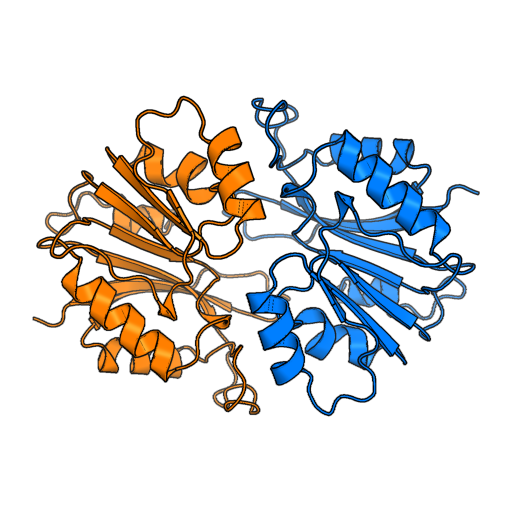128 ? 20.094 3.32 7.422 1 60.62 128 SER A O 1
ATOM 1020 N N . PRO A 1 129 ? 22.094 3.361 8.609 1 55.47 129 PRO A N 1
ATOM 1021 C CA . PRO A 1 129 ? 22.312 4.781 8.328 1 55.47 129 PRO A CA 1
ATOM 1022 C C . PRO A 1 129 ? 22.25 5.105 6.84 1 55.47 129 PRO A C 1
ATOM 1024 O O . PRO A 1 129 ? 22.016 6.258 6.461 1 55.47 129 PRO A O 1
ATOM 1027 N N . ASP A 1 130 ? 22.781 4.102 6.02 1 49.22 130 ASP A N 1
ATOM 1028 C CA . ASP A 1 130 ? 22.844 4.418 4.598 1 49.22 130 ASP A CA 1
ATOM 1029 C C . ASP A 1 130 ? 21.484 4.18 3.928 1 49.22 130 ASP A C 1
ATOM 1031 O O . ASP A 1 130 ? 20.922 3.084 4.016 1 49.22 130 ASP A O 1
ATOM 1035 N N . PRO A 1 131 ? 20.875 5.316 3.834 1 51.28 131 PRO A N 1
ATOM 1036 C CA . PRO A 1 131 ? 19.719 5.031 2.988 1 51.28 131 PRO A CA 1
ATOM 1037 C C . PRO A 1 131 ? 19.984 3.926 1.968 1 51.28 131 PRO A C 1
ATOM 1039 O O . PRO A 1 131 ? 21.125 3.75 1.529 1 51.28 131 PRO A O 1
ATOM 1042 N N . GLU A 1 132 ? 19.547 2.807 2.053 1 48.81 132 GLU A N 1
ATOM 1043 C CA . GLU A 1 132 ? 19.891 1.941 0.928 1 48.81 132 GLU A CA 1
ATOM 1044 C C . GLU A 1 132 ? 20.219 2.758 -0.318 1 48.81 132 GLU A C 1
ATOM 1046 O O . GLU A 1 132 ? 19.484 3.682 -0.674 1 48.81 132 GLU A O 1
ATOM 1051 N N . PRO A 1 133 ? 21.594 2.896 -0.595 1 41 133 PRO A N 1
ATOM 1052 C CA . PRO A 1 133 ? 22.297 3.771 -1.525 1 41 133 PRO A CA 1
ATOM 1053 C C . PRO A 1 133 ? 21.438 4.219 -2.699 1 41 133 PRO A C 1
ATOM 1055 O O . PRO A 1 133 ? 21.844 5.094 -3.471 1 41 133 PRO A O 1
ATOM 1058 N N . ASP A 1 134 ? 20.641 3.387 -3.357 1 42 134 ASP A N 1
ATOM 1059 C CA . ASP A 1 134 ? 20.375 3.996 -4.66 1 42 134 ASP A CA 1
ATOM 1060 C C . ASP A 1 134 ? 19.562 5.281 -4.512 1 42 134 ASP A C 1
ATOM 1062 O O . ASP A 1 134 ? 18.344 5.27 -4.656 1 42 134 ASP A O 1
ATOM 1066 N N . HIS A 1 135 ? 19.969 6.105 -3.67 1 43.62 135 HIS A N 1
ATOM 1067 C CA . HIS A 1 135 ? 19.406 7.395 -3.291 1 43.62 135 HIS A CA 1
ATOM 1068 C C . HIS A 1 135 ? 18.859 8.133 -4.508 1 43.62 135 HIS A C 1
ATOM 1070 O O . HIS A 1 135 ? 18.078 9.078 -4.363 1 43.62 135 HIS A O 1
ATOM 1076 N N . GLU A 1 136 ? 19.641 8.102 -5.469 1 40.94 136 GLU A N 1
ATOM 1077 C CA . GLU A 1 136 ? 19.109 8.906 -6.566 1 40.94 136 GLU A CA 1
ATOM 1078 C C . GLU A 1 136 ? 17.719 8.43 -6.965 1 40.94 136 GLU A C 1
ATOM 1080 O O . GLU A 1 136 ? 17.062 9.047 -7.82 1 40.94 136 GLU A O 1
ATOM 1085 N N . ASP A 1 137 ? 17.328 7.188 -6.34 1 49.31 137 ASP A N 1
ATOM 1086 C CA . ASP A 1 137 ? 16.141 6.555 -6.906 1 49.31 137 ASP A CA 1
ATOM 1087 C C . ASP A 1 137 ? 14.891 6.973 -6.152 1 49.31 137 ASP A C 1
ATOM 1089 O O . ASP A 1 137 ? 14.953 7.352 -4.984 1 49.31 137 ASP A O 1
ATOM 1093 N N . SER A 1 138 ? 13.766 7.234 -6.887 1 51.59 138 SER A N 1
ATOM 1094 C CA . SER A 1 138 ? 12.422 7.758 -6.699 1 51.59 138 SER A CA 1
ATOM 1095 C C . SER A 1 138 ? 11.742 7.133 -5.484 1 51.59 138 SER A C 1
ATOM 1097 O O . SER A 1 138 ? 10.984 7.797 -4.781 1 51.59 138 SER A O 1
ATOM 1099 N N . SER A 1 139 ? 12.031 5.914 -5.164 1 55.94 139 SER A N 1
ATOM 1100 C CA . SER A 1 139 ? 11.414 5.258 -4.016 1 55.94 139 SER A CA 1
ATOM 1101 C C . SER A 1 139 ? 12.453 4.875 -2.973 1 55.94 139 SER A C 1
ATOM 1103 O O . SER A 1 139 ? 13.508 4.324 -3.309 1 55.94 139 SER A O 1
ATOM 1105 N N . VAL A 1 140 ? 12.477 5.594 -1.665 1 66.12 140 VAL A N 1
ATOM 1106 C CA . VAL A 1 140 ? 13.531 5.41 -0.677 1 66.12 140 VAL A CA 1
ATOM 1107 C C . VAL A 1 140 ? 12.922 5.137 0.694 1 66.12 140 VAL A C 1
ATOM 1109 O O . VAL A 1 140 ? 12.094 5.91 1.176 1 66.12 140 VAL A O 1
ATOM 1112 N N . THR A 1 141 ? 13.109 3.85 1.138 1 78.19 141 THR A N 1
ATOM 1113 C CA . THR A 1 141 ? 12.93 3.756 2.582 1 78.19 141 THR A CA 1
ATOM 1114 C C . THR A 1 141 ? 14.023 4.527 3.312 1 78.19 141 THR A C 1
ATOM 1116 O O . THR A 1 141 ? 15.211 4.223 3.16 1 78.19 141 THR A O 1
ATOM 1119 N N . ARG A 1 142 ? 13.586 5.527 4.062 1 90.06 142 ARG A N 1
ATOM 1120 C CA . ARG A 1 142 ? 14.531 6.461 4.656 1 90.06 142 ARG A CA 1
ATOM 1121 C C . ARG A 1 142 ? 14.828 6.094 6.105 1 90.06 142 ARG A C 1
ATOM 1123 O O . ARG A 1 142 ? 13.945 5.613 6.82 1 90.06 142 ARG A O 1
ATOM 1130 N N . PRO A 1 143 ? 16.141 6.297 6.488 1 89.5 143 PRO A N 1
ATOM 1131 C CA . PRO A 1 143 ? 16.391 6.234 7.93 1 89.5 143 PRO A CA 1
ATOM 1132 C C . PRO A 1 143 ? 15.586 7.266 8.719 1 89.5 143 PRO A C 1
ATOM 1134 O O . PRO A 1 143 ? 15.188 8.297 8.164 1 89.5 143 PRO A O 1
ATOM 1137 N N . GLU A 1 144 ? 15.375 6.98 9.93 1 90.5 144 GLU A N 1
ATOM 1138 C CA . GLU A 1 144 ? 14.664 7.902 10.805 1 90.5 144 GLU A CA 1
ATOM 1139 C C . GLU A 1 144 ? 15.297 9.289 10.781 1 90.5 144 GLU A C 1
ATOM 1141 O O . GLU A 1 144 ? 14.594 10.297 10.648 1 90.5 144 GLU A O 1
ATOM 1146 N N . GLU A 1 145 ? 16.578 9.32 10.828 1 93.12 145 GLU A N 1
ATOM 1147 C CA . GLU A 1 145 ? 17.297 10.586 10.875 1 93.12 145 GLU A CA 1
ATOM 1148 C C . GLU A 1 145 ? 17.078 11.398 9.602 1 93.12 145 GLU A C 1
ATOM 1150 O O . GLU A 1 145 ? 16.938 12.617 9.648 1 93.12 145 GLU A O 1
ATOM 1155 N N . THR A 1 146 ? 17.094 10.711 8.484 1 93.81 146 THR A N 1
ATOM 1156 C CA . THR A 1 146 ? 16.875 11.391 7.211 1 93.81 146 THR A CA 1
ATOM 1157 C C . THR A 1 146 ? 15.477 11.992 7.156 1 93.81 146 THR A C 1
ATOM 1159 O O . THR A 1 146 ? 15.297 13.141 6.742 1 93.81 146 THR A O 1
ATOM 1162 N N . LEU A 1 147 ? 14.484 11.234 7.578 1 95 147 LEU A N 1
ATOM 1163 C CA . LEU A 1 147 ? 13.109 11.719 7.582 1 95 147 LEU A CA 1
ATOM 1164 C C . LEU A 1 147 ? 12.977 12.945 8.477 1 95 147 LEU A C 1
ATOM 1166 O O . LEU A 1 147 ? 12.344 13.938 8.094 1 95 147 LEU A O 1
ATOM 1170 N N . GLU A 1 148 ? 13.555 12.883 9.602 1 96.5 148 GLU A N 1
ATOM 1171 C CA . GLU A 1 148 ? 13.477 13.992 10.547 1 96.5 148 GLU A CA 1
ATOM 1172 C C . GLU A 1 148 ? 14.18 15.234 10.008 1 96.5 148 GLU A C 1
ATOM 1174 O O . GLU A 1 148 ? 13.727 16.359 10.227 1 96.5 148 GLU A O 1
ATOM 1179 N N . ASP A 1 149 ? 15.273 14.984 9.305 1 97.12 149 ASP A N 1
ATOM 1180 C CA . ASP A 1 149 ? 15.945 16.094 8.641 1 97.12 149 ASP A CA 1
ATOM 1181 C C . ASP A 1 149 ? 15.047 16.734 7.594 1 97.12 149 ASP A C 1
ATOM 1183 O O . ASP A 1 149 ? 15.016 17.969 7.473 1 97.12 149 ASP A O 1
ATOM 1187 N N . LEU A 1 150 ? 14.352 15.953 6.863 1 97.56 150 LEU A N 1
ATOM 1188 C CA . LEU A 1 150 ? 13.461 16.469 5.828 1 97.56 150 LEU A CA 1
ATOM 1189 C C . LEU A 1 150 ? 12.305 17.25 6.449 1 97.56 150 LEU A C 1
ATOM 1191 O O . LEU A 1 150 ? 11.875 18.266 5.902 1 97.56 150 LEU A O 1
ATOM 1195 N N . PHE A 1 151 ? 11.797 16.781 7.602 1 98.31 151 PHE A N 1
ATOM 1196 C CA . PHE A 1 151 ? 10.789 17.547 8.32 1 98.31 151 PHE A CA 1
ATOM 1197 C C . PHE A 1 151 ? 11.32 18.938 8.68 1 98.31 151 PHE A C 1
ATOM 1199 O O . PHE A 1 151 ? 10.641 19.938 8.477 1 98.31 151 PHE A O 1
ATOM 1206 N N . SER A 1 152 ? 12.5 18.953 9.188 1 98.31 152 SER A N 1
ATOM 1207 C CA . SER A 1 152 ? 13.125 20.203 9.586 1 98.31 152 SER A CA 1
ATOM 1208 C C . SER A 1 152 ? 13.312 21.141 8.391 1 98.31 152 SER A C 1
ATOM 1210 O O . SER A 1 152 ? 1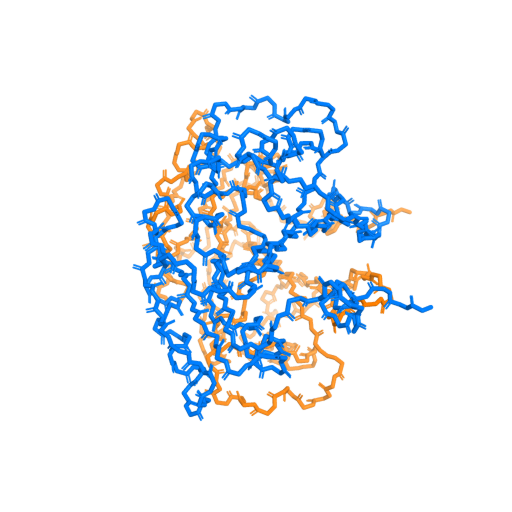3.07 22.344 8.492 1 98.31 152 SER A O 1
ATOM 1212 N N . ARG A 1 153 ? 13.727 20.594 7.281 1 98.31 153 ARG A N 1
ATOM 1213 C CA . ARG A 1 153 ? 13.922 21.375 6.062 1 98.31 153 ARG A CA 1
ATOM 1214 C C . ARG A 1 153 ? 12.609 22 5.602 1 98.31 153 ARG A C 1
ATOM 1216 O O . ARG A 1 153 ? 12.609 23.031 4.926 1 98.31 153 ARG A O 1
ATOM 1223 N N . ALA A 1 154 ? 11.57 21.375 5.965 1 98.62 154 ALA A N 1
ATOM 1224 C CA . ALA A 1 154 ? 10.258 21.906 5.617 1 98.62 154 ALA A CA 1
ATOM 1225 C C . ALA A 1 154 ? 9.719 22.812 6.723 1 98.62 154 ALA A C 1
ATOM 1227 O O . ALA A 1 154 ? 8.57 23.25 6.676 1 98.62 154 ALA A O 1
ATOM 1228 N N . SER A 1 155 ? 10.5 23.031 7.719 1 98.31 155 SER A N 1
ATOM 1229 C CA . SER A 1 155 ? 10.148 23.875 8.852 1 98.31 155 SER A CA 1
ATOM 1230 C C . SER A 1 155 ? 9.008 23.266 9.664 1 98.31 155 SER A C 1
ATOM 1232 O O . SER A 1 155 ? 8.07 23.969 10.055 1 98.31 155 SER A O 1
ATOM 1234 N N . LEU A 1 156 ? 9.102 22.016 9.828 1 98.5 156 LEU A N 1
ATOM 1235 C CA . LEU A 1 156 ? 8.188 21.266 10.695 1 98.5 156 LEU A CA 1
ATOM 1236 C C . LEU A 1 156 ? 8.93 20.656 11.875 1 98.5 156 LEU A C 1
ATOM 1238 O O . LEU A 1 156 ? 10.039 20.156 11.719 1 98.5 156 LEU A O 1
ATOM 1242 N N . ARG A 1 157 ? 8.312 20.766 13.031 1 97.31 157 ARG A N 1
ATOM 1243 C CA . ARG A 1 157 ? 8.898 20.141 14.211 1 97.31 157 ARG A CA 1
ATOM 1244 C C . ARG A 1 157 ? 8.102 18.906 14.641 1 97.31 157 ARG A C 1
ATOM 1246 O O . ARG A 1 157 ? 6.879 18.859 14.461 1 97.31 157 ARG A O 1
ATOM 1253 N N . ILE A 1 158 ? 8.797 18 15.25 1 96.5 158 ILE A N 1
ATOM 1254 C CA . ILE A 1 158 ? 8.172 16.781 15.758 1 96.5 158 ILE A CA 1
ATOM 1255 C C . ILE A 1 158 ? 7.625 17.031 17.156 1 96.5 158 ILE A C 1
ATOM 1257 O O . ILE A 1 158 ? 8.375 17.375 18.078 1 96.5 158 ILE A O 1
ATOM 1261 N N . ILE A 1 159 ? 6.34 16.844 17.312 1 94.44 159 ILE A N 1
ATOM 1262 C CA . ILE A 1 159 ? 5.762 17.047 18.641 1 94.44 159 ILE A CA 1
ATOM 1263 C C . ILE A 1 159 ? 5.527 15.703 19.312 1 94.44 159 ILE A C 1
ATOM 1265 O O . ILE A 1 159 ? 5.355 15.633 20.531 1 94.44 159 ILE A O 1
ATOM 1269 N N . LYS A 1 160 ? 5.477 14.672 18.531 1 93.06 160 LYS A N 1
ATOM 1270 C CA . LYS A 1 160 ? 5.352 13.312 19.047 1 93.06 160 LYS A CA 1
ATOM 1271 C C . LYS A 1 160 ? 5.938 12.305 18.062 1 93.06 160 LYS A C 1
ATOM 1273 O O . LYS A 1 160 ? 5.801 12.461 16.844 1 93.06 160 LYS A O 1
ATOM 1278 N N . LYS A 1 161 ? 6.641 11.398 18.531 1 91.31 161 LYS A N 1
ATOM 1279 C CA . LYS A 1 161 ? 7.207 10.289 17.766 1 91.31 161 LYS A CA 1
ATOM 1280 C C . LYS A 1 161 ? 6.977 8.961 18.469 1 91.31 161 LYS A C 1
ATOM 1282 O O . LYS A 1 161 ? 7.203 8.844 19.672 1 91.31 161 LYS A O 1
ATOM 1287 N N . GLN A 1 162 ? 6.492 7.988 17.703 1 86.75 162 GLN A N 1
ATOM 1288 C CA . GLN A 1 162 ? 6.199 6.688 18.297 1 86.75 162 GLN A CA 1
ATOM 1289 C C . GLN A 1 162 ? 6.57 5.555 17.344 1 86.75 162 GLN A C 1
ATOM 1291 O O . GLN A 1 162 ? 6.148 5.547 16.188 1 86.75 162 GLN A O 1
ATOM 1296 N N . GLN A 1 163 ? 7.426 4.699 17.859 1 79.12 163 GLN A N 1
ATOM 1297 C CA . GLN A 1 163 ? 7.719 3.498 17.094 1 79.12 163 GLN A CA 1
ATOM 1298 C C . GLN A 1 163 ? 6.594 2.475 17.219 1 79.12 163 GLN A C 1
ATOM 1300 O O . GLN A 1 163 ? 6.129 2.189 18.328 1 79.12 163 GLN A O 1
ATOM 1305 N N . GLN A 1 164 ? 6.133 2.1 16.094 1 69.25 164 GLN A N 1
ATOM 1306 C CA . GLN A 1 164 ? 5.102 1.067 16.094 1 69.25 164 GLN A CA 1
ATOM 1307 C C . GLN A 1 164 ? 5.719 -0.327 16.031 1 69.25 164 GLN A C 1
ATOM 1309 O O . GLN A 1 164 ? 6.609 -0.581 15.219 1 69.25 164 GLN A O 1
ATOM 1314 N N . HIS A 1 165 ? 6.129 -0.896 17.188 1 53.88 165 HIS A N 1
ATOM 1315 C CA . HIS A 1 165 ? 6.867 -2.146 17.312 1 53.88 165 HIS A CA 1
ATOM 1316 C C . HIS A 1 165 ? 6.305 -3.215 16.391 1 53.88 165 HIS A C 1
ATOM 1318 O O . HIS A 1 165 ? 5.09 -3.389 16.297 1 53.88 165 HIS A O 1
ATOM 1324 N N . ARG A 1 166 ? 7.082 -3.316 15.344 1 50.62 166 ARG A N 1
ATOM 1325 C CA . ARG A 1 166 ? 6.855 -4.469 14.477 1 50.62 166 ARG A CA 1
ATOM 1326 C C . ARG A 1 166 ? 7.527 -5.715 15.039 1 50.62 166 ARG A C 1
ATOM 1328 O O . ARG A 1 166 ? 8.391 -5.621 15.922 1 50.62 166 ARG A O 1
ATOM 1335 N N . PHE A 1 167 ? 6.977 -6.906 14.688 1 42.75 167 PHE A N 1
ATOM 1336 C CA . PHE A 1 167 ? 7.547 -8.219 14.992 1 42.75 167 PHE A CA 1
ATOM 1337 C C . PHE A 1 167 ? 9.031 -8.25 14.664 1 42.75 167 PHE A C 1
ATOM 1339 O O . PHE A 1 167 ? 9.492 -7.535 13.766 1 42.75 167 PHE A O 1
ATOM 1346 N N . PRO A 1 168 ? 9.734 -8.82 15.531 1 41.72 168 PRO A N 1
ATOM 1347 C CA . PRO A 1 168 ? 11.172 -9.047 15.359 1 41.72 168 PRO A CA 1
ATOM 1348 C C . PRO A 1 168 ? 11.57 -9.211 13.891 1 41.72 168 PRO A C 1
ATOM 1350 O O . PRO A 1 168 ? 12.68 -8.844 13.5 1 41.72 168 PRO A O 1
ATOM 1353 N N . GLN A 1 169 ? 10.852 -9.992 13.25 1 40.69 169 GLN A N 1
ATOM 1354 C CA . GLN A 1 169 ? 11.383 -10.445 11.969 1 40.69 169 GLN A CA 1
ATOM 1355 C C . GLN A 1 169 ? 11.125 -9.422 10.867 1 40.69 169 GLN A C 1
ATOM 1357 O O . GLN A 1 169 ? 11.555 -9.602 9.727 1 40.69 169 GLN A O 1
ATOM 1362 N N . GLU A 1 170 ? 10.281 -8.422 11.148 1 49.31 170 GLU A N 1
ATOM 1363 C CA . GLU A 1 170 ? 9.945 -7.582 10.008 1 49.31 170 GLU A CA 1
ATOM 1364 C C . GLU A 1 170 ? 11.055 -6.578 9.711 1 49.31 170 GLU A C 1
ATOM 1366 O O . GLU A 1 170 ? 11.656 -6.02 10.633 1 49.31 170 GLU A O 1
ATOM 1371 N N . LEU A 1 171 ? 11.516 -6.598 8.406 1 51.97 171 LEU A N 1
ATOM 1372 C CA . LEU A 1 171 ? 12.586 -5.867 7.742 1 51.97 171 LEU A CA 1
ATOM 1373 C C . LEU A 1 171 ? 12.508 -4.375 8.055 1 51.97 171 LEU A C 1
ATOM 1375 O O . LEU A 1 171 ? 13.539 -3.707 8.188 1 51.97 171 LEU A O 1
ATOM 1379 N N . PHE A 1 172 ? 11.211 -3.887 8.352 1 61.56 172 PHE A N 1
ATOM 1380 C CA . PHE A 1 172 ? 11.234 -2.438 8.508 1 61.56 172 PHE A CA 1
ATOM 1381 C C . PHE A 1 172 ? 10.492 -2.014 9.766 1 61.56 172 PHE A C 1
ATOM 1383 O O . PHE A 1 172 ? 9.438 -2.574 10.094 1 61.56 172 PHE A O 1
ATOM 1390 N N . LYS A 1 173 ? 11.133 -1.278 10.578 1 76.44 173 LYS A N 1
ATOM 1391 C CA . LYS A 1 173 ? 10.477 -0.549 11.656 1 76.44 173 LYS A CA 1
ATOM 1392 C C . LYS A 1 173 ? 9.445 0.434 11.109 1 76.44 173 LYS A C 1
ATOM 1394 O O . LYS A 1 173 ? 9.648 1.031 10.047 1 76.44 173 LYS A O 1
ATOM 1399 N N . VAL A 1 174 ? 8.273 0.5 11.789 1 83.12 174 VAL A N 1
ATOM 1400 C CA . VAL A 1 174 ? 7.273 1.495 11.422 1 83.12 174 VAL A CA 1
ATOM 1401 C C . VAL A 1 174 ? 7.305 2.648 12.43 1 83.12 174 VAL A C 1
ATOM 1403 O O . VAL A 1 174 ? 7.254 2.426 13.641 1 83.12 174 VAL A O 1
ATOM 1406 N N . GLN A 1 175 ? 7.48 3.867 11.969 1 89.06 175 GLN A N 1
ATOM 1407 C CA . GLN A 1 175 ? 7.504 5.059 12.812 1 89.06 175 GLN A CA 1
ATOM 1408 C C . GLN A 1 175 ? 6.324 5.977 12.5 1 89.06 175 GLN A C 1
ATOM 1410 O O . GLN A 1 175 ? 5.949 6.141 11.336 1 89.06 175 GLN A O 1
ATOM 1415 N N . MET A 1 176 ? 5.754 6.484 13.562 1 91.19 176 MET A N 1
ATOM 1416 C CA . MET A 1 176 ? 4.711 7.496 13.43 1 91.19 176 MET A CA 1
ATOM 1417 C C . MET A 1 176 ? 5.18 8.836 13.992 1 91.19 176 MET A C 1
ATOM 1419 O O . MET A 1 176 ? 5.809 8.883 15.047 1 91.19 176 MET A O 1
ATOM 1423 N N . TYR A 1 177 ? 4.895 9.914 13.242 1 93.94 177 TYR A N 1
ATOM 1424 C CA . TYR A 1 177 ? 5.254 11.266 13.656 1 93.94 177 TYR A CA 1
ATOM 1425 C C . TYR A 1 177 ? 4.031 12.172 13.664 1 93.94 177 TYR A C 1
ATOM 1427 O O . TYR A 1 177 ? 3.184 12.094 12.773 1 93.94 177 TYR A O 1
ATOM 1435 N N . ALA A 1 178 ? 3.92 12.938 14.656 1 95.56 178 ALA A N 1
ATOM 1436 C CA . ALA A 1 178 ? 3.068 14.125 14.625 1 95.56 178 ALA A CA 1
ATOM 1437 C C . ALA A 1 178 ? 3.9 15.398 14.469 1 95.56 178 ALA A C 1
ATOM 1439 O O . ALA A 1 178 ? 4.844 15.625 15.227 1 95.56 178 ALA A O 1
ATOM 1440 N N . LEU A 1 179 ? 3.533 16.156 13.469 1 97.38 179 LEU A N 1
ATOM 1441 C CA . LEU A 1 179 ? 4.336 17.328 13.125 1 97.38 179 LEU A CA 1
ATOM 1442 C C . LEU A 1 179 ? 3.514 18.609 13.242 1 97.38 179 LEU A C 1
ATOM 1444 O O . LEU A 1 179 ? 2.312 18.609 12.961 1 97.38 179 LEU A O 1
ATOM 1448 N N . ARG A 1 180 ? 4.16 19.703 13.57 1 96.62 180 ARG A N 1
ATOM 1449 C CA . ARG A 1 180 ? 3.615 21.047 13.562 1 96.62 180 ARG A CA 1
ATOM 1450 C C . ARG A 1 180 ? 4.609 22.031 12.961 1 96.62 180 ARG A C 1
ATOM 1452 O O . ARG A 1 180 ? 5.816 21.797 12.961 1 96.62 180 ARG A O 1
ATOM 1459 N N . PRO A 1 181 ? 4.004 23.109 12.398 1 96.69 181 PRO A N 1
ATOM 1460 C CA . PRO A 1 181 ? 4.926 24.156 11.922 1 96.69 181 PRO A CA 1
ATOM 1461 C C . PRO A 1 181 ? 5.844 24.672 13.031 1 96.69 181 PRO A C 1
ATOM 1463 O O . PRO A 1 181 ? 5.426 24.781 14.18 1 96.69 181 PRO A O 1
ATOM 1466 N N . ASP A 1 182 ? 7.043 24.969 12.609 1 89.56 182 ASP A N 1
ATOM 1467 C CA . ASP A 1 182 ? 7.98 25.578 13.539 1 89.56 182 ASP A CA 1
ATOM 1468 C C . ASP A 1 182 ? 7.48 26.938 14.008 1 89.56 182 ASP A C 1
ATOM 1470 O O . ASP A 1 182 ? 6.832 27.672 13.242 1 89.56 182 ASP A O 1
ATOM 1474 N N . GLN A 1 183 ? 7.316 27.188 15.344 1 71.81 183 GLN A N 1
ATOM 1475 C CA . GLN A 1 183 ? 6.977 28.516 15.859 1 71.81 183 GLN A CA 1
ATOM 1476 C C . GLN A 1 183 ? 7.953 29.562 15.359 1 71.81 183 GLN A C 1
ATOM 1478 O O . GLN A 1 183 ? 9.117 29.266 15.086 1 71.81 183 GLN A O 1
ATOM 1483 N N . MET B 1 1 ? 13.602 -21 13.867 1 19.44 1 MET B N 1
ATOM 1484 C CA . MET B 1 1 ? 13.812 -21.047 12.422 1 19.44 1 MET B CA 1
ATOM 1485 C C . MET B 1 1 ? 12.852 -20.094 11.711 1 19.44 1 MET B C 1
ATOM 1487 O O . MET B 1 1 ? 11.633 -20.297 11.75 1 19.44 1 MET B O 1
ATOM 1491 N N . LYS B 1 2 ? 13.008 -18.672 11.75 1 28.73 2 LYS B N 1
ATOM 1492 C CA . LYS B 1 2 ? 12.281 -17.453 11.391 1 28.73 2 LYS B CA 1
ATOM 1493 C C . LYS B 1 2 ? 11.625 -17.578 10.023 1 28.73 2 LYS B C 1
ATOM 1495 O O . LYS B 1 2 ? 12.305 -17.688 9 1 28.73 2 LYS B O 1
ATOM 1500 N N . SER B 1 3 ? 10.539 -18.266 9.922 1 30.72 3 SER B N 1
ATOM 1501 C CA . SER B 1 3 ? 9.914 -18.906 8.766 1 30.72 3 SER B CA 1
ATOM 1502 C C . SER B 1 3 ? 9.477 -17.859 7.734 1 30.72 3 SER B C 1
ATOM 1504 O O . SER B 1 3 ? 8.578 -17.062 7.992 1 30.72 3 SER B O 1
ATOM 1506 N N . GLU B 1 4 ? 10.289 -17.078 7.035 1 37.56 4 GLU B N 1
ATOM 1507 C CA . GLU B 1 4 ? 10.242 -16.188 5.879 1 37.56 4 GLU B CA 1
ATOM 1508 C C . GLU B 1 4 ? 9.359 -16.75 4.777 1 37.56 4 GLU B C 1
ATOM 1510 O O . GLU B 1 4 ? 9.414 -17.953 4.48 1 37.56 4 GLU B O 1
ATOM 1515 N N . PRO B 1 5 ? 8.117 -16.203 4.629 1 43.28 5 PRO B N 1
ATOM 1516 C CA . PRO B 1 5 ? 7.484 -16.688 3.402 1 43.28 5 PRO B CA 1
ATOM 1517 C C . PRO B 1 5 ? 8.492 -17.266 2.406 1 43.28 5 PRO B C 1
ATOM 1519 O O . PRO B 1 5 ? 8.148 -18.172 1.64 1 43.28 5 PRO B O 1
ATOM 1522 N N . TYR B 1 6 ? 9.617 -16.641 2.697 1 51.09 6 TYR B N 1
ATOM 1523 C CA . TYR B 1 6 ? 10.797 -16.969 1.897 1 51.09 6 TYR B CA 1
ATOM 1524 C C . TYR B 1 6 ? 11.164 -18.438 2.02 1 51.09 6 TYR B C 1
ATOM 1526 O O . TYR B 1 6 ? 11.656 -19.031 1.067 1 51.09 6 TYR B O 1
ATOM 1534 N N . SER B 1 7 ? 10.617 -18.812 3.174 1 51.03 7 SER B N 1
ATOM 1535 C CA . SER B 1 7 ? 11.031 -20.188 3.381 1 51.03 7 SER B CA 1
ATOM 1536 C C . SER B 1 7 ? 10.336 -21.125 2.406 1 51.03 7 SER B C 1
ATOM 1538 O O . SER B 1 7 ? 10.906 -22.141 1.991 1 51.03 7 SER B O 1
ATOM 1540 N N . THR B 1 8 ? 9.117 -20.766 2.15 1 51.44 8 THR B N 1
ATOM 1541 C CA . THR B 1 8 ? 8.398 -21.641 1.23 1 51.44 8 THR B CA 1
ATOM 1542 C C . THR B 1 8 ? 9.055 -21.625 -0.149 1 51.44 8 THR B C 1
ATOM 1544 O O . THR B 1 8 ? 9.156 -22.672 -0.802 1 51.44 8 THR B O 1
ATOM 1547 N N . ILE B 1 9 ? 9.484 -20.484 -0.518 1 55.84 9 ILE B N 1
ATOM 1548 C CA . ILE B 1 9 ? 10.133 -20.375 -1.818 1 55.84 9 ILE B CA 1
ATOM 1549 C C . ILE B 1 9 ? 11.57 -20.891 -1.722 1 55.84 9 ILE B C 1
ATOM 1551 O O . ILE B 1 9 ? 12.094 -21.469 -2.672 1 55.84 9 ILE B O 1
ATOM 1555 N N . LYS B 1 10 ? 12.062 -20.688 -0.576 1 54.59 10 LYS B N 1
ATOM 1556 C CA . LYS B 1 10 ? 13.469 -21.047 -0.405 1 54.59 10 LYS B CA 1
ATOM 1557 C C . LYS B 1 10 ? 13.617 -22.547 -0.164 1 54.59 10 LYS B C 1
ATOM 1559 O O . LYS B 1 10 ? 14.68 -23.125 -0.406 1 54.59 10 LYS B O 1
ATOM 1564 N N . ALA B 1 11 ? 12.547 -23.062 0.401 1 46.91 11 ALA B N 1
ATOM 1565 C CA . ALA B 1 11 ? 12.75 -24.453 0.769 1 46.91 11 ALA B CA 1
ATOM 1566 C C . ALA B 1 11 ? 13 -25.328 -0.467 1 46.91 11 ALA B C 1
ATOM 1568 O O . ALA B 1 11 ? 12.242 -25.25 -1.438 1 46.91 11 ALA B O 1
ATOM 1569 N N . LYS B 1 12 ? 14.273 -25.594 -0.631 1 50.34 12 LYS B N 1
ATOM 1570 C CA . LYS B 1 12 ? 14.719 -26.516 -1.657 1 50.34 12 LYS B CA 1
ATOM 1571 C C . LYS B 1 12 ? 14.016 -27.875 -1.516 1 50.34 12 LYS B C 1
ATOM 1573 O O . LYS B 1 12 ? 14.641 -28.859 -1.13 1 50.34 12 LYS B O 1
ATOM 1578 N N . LYS B 1 13 ? 12.82 -27.766 -1.316 1 52.19 13 LYS B N 1
ATOM 1579 C CA . LYS B 1 13 ? 12.273 -29.109 -1.268 1 52.19 13 LYS B CA 1
ATOM 1580 C C . LYS B 1 13 ? 11.875 -29.594 -2.66 1 52.19 13 LYS B C 1
ATOM 1582 O O . LYS B 1 13 ? 11.695 -28.781 -3.576 1 52.19 13 LYS B O 1
ATOM 1587 N N . ILE B 1 14 ? 11.953 -30.828 -2.936 1 48.47 14 ILE B N 1
ATOM 1588 C CA . ILE B 1 14 ? 11.633 -31.578 -4.148 1 48.47 14 ILE B CA 1
ATOM 1589 C C . ILE B 1 14 ? 10.422 -30.938 -4.832 1 48.47 14 ILE B C 1
ATOM 1591 O O . ILE B 1 14 ? 10.367 -30.859 -6.062 1 48.47 14 ILE B O 1
ATOM 1595 N N . ASP B 1 15 ? 9.57 -30.094 -4.176 1 68.5 15 ASP B N 1
ATOM 1596 C CA . ASP B 1 15 ? 8.336 -29.578 -4.754 1 68.5 15 ASP B CA 1
ATOM 1597 C C . ASP B 1 15 ? 8.375 -28.047 -4.848 1 68.5 15 ASP B C 1
ATOM 1599 O O . ASP B 1 15 ? 7.34 -27.406 -5.02 1 68.5 15 ASP B O 1
ATOM 1603 N N . ALA B 1 16 ? 9.664 -27.625 -4.965 1 78.12 16 ALA B N 1
ATOM 1604 C CA . ALA B 1 16 ? 9.805 -26.172 -5.066 1 78.12 16 ALA B CA 1
ATOM 1605 C C . ALA B 1 16 ? 9.766 -25.719 -6.52 1 78.12 16 ALA B C 1
ATOM 1607 O O . ALA B 1 16 ? 10.25 -26.422 -7.41 1 78.12 16 ALA B O 1
ATOM 1608 N N . PRO B 1 17 ? 9.141 -24.641 -6.77 1 87.81 17 PRO B N 1
ATOM 1609 C CA . PRO B 1 17 ? 9.133 -24.141 -8.141 1 87.81 17 PRO B CA 1
ATOM 1610 C C . PRO B 1 17 ? 10.531 -23.781 -8.648 1 87.81 17 PRO B C 1
ATOM 1612 O O . PRO B 1 17 ? 11.43 -23.516 -7.852 1 87.81 17 PRO B O 1
ATOM 1615 N N . SER B 1 18 ? 10.672 -23.969 -9.984 1 91.81 18 SER B N 1
ATOM 1616 C CA . SER B 1 18 ? 11.898 -23.453 -10.578 1 91.81 18 SER B CA 1
ATOM 1617 C C . SER B 1 18 ? 12.039 -21.953 -10.328 1 91.81 18 SER B C 1
ATOM 1619 O O . SER B 1 18 ? 11.086 -21.297 -9.93 1 91.81 18 SER B O 1
ATOM 1621 N N . ARG B 1 19 ? 13.203 -21.422 -10.5 1 95.44 19 ARG B N 1
ATOM 1622 C CA . ARG B 1 19 ? 13.484 -20.016 -10.219 1 95.44 19 ARG B CA 1
ATOM 1623 C C . ARG B 1 19 ? 13.781 -19.266 -11.508 1 95.44 19 ARG B C 1
ATOM 1625 O O . ARG B 1 19 ? 14.625 -18.359 -11.516 1 95.44 19 ARG B O 1
ATOM 1632 N N . GLN B 1 20 ? 13.094 -19.703 -12.547 1 97.38 20 GLN B N 1
ATOM 1633 C CA . GLN B 1 20 ? 13.383 -19.094 -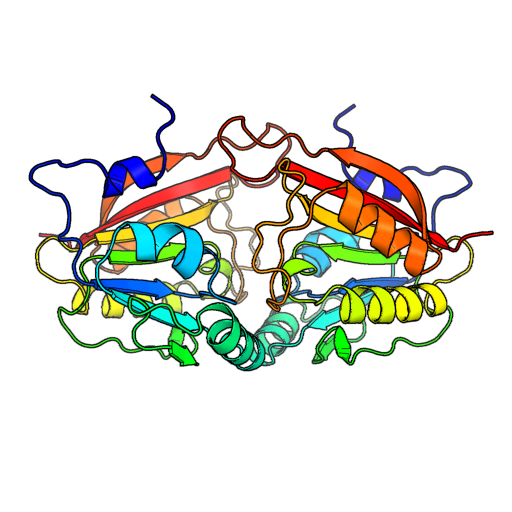13.844 1 97.38 20 GLN B CA 1
ATOM 1634 C C . GLN B 1 20 ? 12.633 -17.781 -14.031 1 97.38 20 GLN B C 1
ATOM 1636 O O . GLN B 1 20 ? 13.227 -16.766 -14.375 1 97.38 20 GLN B O 1
ATOM 1641 N N . LYS B 1 21 ? 11.305 -17.828 -13.789 1 98.62 21 LYS B N 1
ATOM 1642 C CA . LYS B 1 21 ? 10.531 -16.641 -14.094 1 98.62 21 LYS B CA 1
ATOM 1643 C C . LYS B 1 21 ? 9.438 -16.406 -13.055 1 98.62 21 LYS B C 1
ATOM 1645 O O . LYS B 1 21 ? 8.703 -17.344 -12.711 1 98.62 21 LYS B O 1
ATOM 1650 N N . ALA B 1 22 ? 9.359 -15.18 -12.516 1 98.62 22 ALA B N 1
ATOM 1651 C CA . ALA B 1 22 ? 8.328 -14.758 -11.57 1 98.62 22 ALA B CA 1
ATOM 1652 C C . ALA B 1 22 ? 7.617 -13.5 -12.055 1 98.62 22 ALA B C 1
ATOM 1654 O O . ALA B 1 22 ? 8.094 -12.828 -12.977 1 98.62 22 ALA B O 1
ATOM 1655 N N . ILE B 1 23 ? 6.473 -13.266 -11.445 1 98.81 23 ILE B N 1
ATOM 1656 C CA . ILE B 1 23 ? 5.797 -12 -11.711 1 98.81 23 ILE B CA 1
ATOM 1657 C C . ILE B 1 23 ? 5.273 -11.414 -10.406 1 98.81 23 ILE B C 1
ATOM 1659 O O . ILE B 1 23 ? 4.746 -12.133 -9.555 1 98.81 23 ILE B O 1
ATOM 1663 N N . ASP B 1 24 ? 5.477 -10.117 -10.242 1 98.44 24 ASP B N 1
ATOM 1664 C CA . ASP B 1 24 ? 4.984 -9.312 -9.133 1 98.44 24 ASP B CA 1
ATOM 1665 C C . ASP B 1 24 ? 3.674 -8.617 -9.492 1 98.44 24 ASP B C 1
ATOM 1667 O O . ASP B 1 24 ? 3.67 -7.656 -10.266 1 98.44 24 ASP B O 1
ATOM 1671 N N . CYS B 1 25 ? 2.525 -9.039 -8.898 1 98.75 25 CYS B N 1
ATOM 1672 C CA . CYS B 1 25 ? 1.21 -8.5 -9.219 1 98.75 25 CYS B CA 1
ATOM 1673 C C . CYS B 1 25 ? 0.835 -7.371 -8.266 1 98.75 25 CYS B C 1
ATOM 1675 O O . CYS B 1 25 ? 0.743 -7.586 -7.051 1 98.75 25 CYS B O 1
ATOM 1677 N N . GLY B 1 26 ? 0.52 -6.258 -8.805 1 97.69 26 GLY B N 1
ATOM 1678 C CA . GLY B 1 26 ? 0.37 -5.07 -7.98 1 97.69 26 GLY B CA 1
ATOM 1679 C C . GLY B 1 26 ? 1.685 -4.566 -7.414 1 97.69 26 GLY B C 1
ATOM 1680 O O . GLY B 1 26 ? 1.8 -4.328 -6.211 1 97.69 26 GLY B O 1
ATOM 1681 N N . ALA B 1 27 ? 2.633 -4.316 -8.328 1 96.94 27 ALA B N 1
ATOM 1682 C CA . ALA B 1 27 ? 4.039 -4.23 -7.938 1 96.94 27 ALA B CA 1
ATOM 1683 C C . ALA B 1 27 ? 4.379 -2.842 -7.402 1 96.94 27 ALA B C 1
ATOM 1685 O O . ALA B 1 27 ? 5.426 -2.648 -6.785 1 96.94 27 ALA B O 1
ATOM 1686 N N . GLY B 1 28 ? 3.477 -1.837 -7.609 1 94.62 28 GLY B N 1
ATOM 1687 C CA . GLY B 1 28 ? 3.842 -0.479 -7.242 1 94.62 28 GLY B CA 1
ATOM 1688 C C . GLY B 1 28 ? 5.098 0.009 -7.938 1 94.62 28 GLY B C 1
ATOM 1689 O O . GLY B 1 28 ? 5.199 -0.05 -9.164 1 94.62 28 GLY B O 1
ATOM 1690 N N . ILE B 1 29 ? 6.012 0.444 -7.227 1 92.44 29 ILE B N 1
ATOM 1691 C CA . ILE B 1 29 ? 7.25 0.953 -7.809 1 92.44 29 ILE B CA 1
ATOM 1692 C C . ILE B 1 29 ? 8.273 -0.174 -7.91 1 92.44 29 ILE B C 1
ATOM 1694 O O . ILE B 1 29 ? 9.398 0.042 -8.359 1 92.44 29 ILE B O 1
ATOM 1698 N N . GLY B 1 30 ? 7.977 -1.33 -7.406 1 94.38 30 GLY B N 1
ATOM 1699 C CA . GLY B 1 30 ? 8.797 -2.504 -7.656 1 94.38 30 GLY B CA 1
ATOM 1700 C C . GLY B 1 30 ? 9.781 -2.795 -6.539 1 94.38 30 GLY B C 1
ATOM 1701 O O . GLY B 1 30 ? 10.859 -3.346 -6.777 1 94.38 30 GLY B O 1
ATOM 1702 N N . ARG B 1 31 ? 9.445 -2.492 -5.305 1 89.81 31 ARG B N 1
ATOM 1703 C CA . ARG B 1 31 ? 10.336 -2.76 -4.184 1 89.81 31 ARG B CA 1
ATOM 1704 C C . ARG B 1 31 ? 10.492 -4.258 -3.955 1 89.81 31 ARG B C 1
ATOM 1706 O O . ARG B 1 31 ? 11.609 -4.746 -3.748 1 89.81 31 ARG B O 1
ATOM 1713 N N . ILE B 1 32 ? 9.375 -4.984 -4.016 1 91.25 32 ILE B N 1
ATOM 1714 C CA . ILE B 1 32 ? 9.438 -6.43 -3.854 1 91.25 32 ILE B CA 1
ATOM 1715 C C . ILE B 1 32 ? 10.234 -7.051 -4.996 1 91.25 32 ILE B C 1
ATOM 1717 O O . ILE B 1 32 ? 11.07 -7.93 -4.773 1 91.25 32 ILE B O 1
ATOM 1721 N N . THR B 1 33 ? 9.992 -6.531 -6.18 1 94.88 33 THR B N 1
ATOM 1722 C CA . THR B 1 33 ? 10.711 -7.004 -7.355 1 94.88 33 THR B CA 1
ATOM 1723 C C . THR B 1 33 ? 12.219 -6.812 -7.176 1 94.88 33 THR B C 1
ATOM 1725 O O . THR B 1 33 ? 12.992 -7.758 -7.332 1 94.88 33 THR B O 1
ATOM 1728 N N . LYS B 1 34 ? 12.609 -5.66 -6.77 1 91.62 34 LYS B N 1
ATOM 1729 C CA . LYS B 1 34 ? 14.016 -5.281 -6.695 1 91.62 34 LYS B CA 1
ATOM 1730 C C . LYS B 1 34 ? 14.727 -5.992 -5.547 1 91.62 34 LYS B C 1
ATOM 1732 O O . LYS B 1 34 ? 15.836 -6.504 -5.711 1 91.62 34 LYS B O 1
ATOM 1737 N N . HIS B 1 35 ? 14.055 -6.055 -4.391 1 85.38 35 HIS B N 1
ATOM 1738 C CA . HIS B 1 35 ? 14.789 -6.41 -3.184 1 85.38 35 HIS B CA 1
ATOM 1739 C C . HIS B 1 35 ? 14.562 -7.871 -2.805 1 85.38 35 HIS B C 1
ATOM 1741 O O . HIS B 1 35 ? 15.297 -8.422 -1.982 1 85.38 35 HIS B O 1
ATOM 1747 N N . PHE B 1 36 ? 13.602 -8.438 -3.496 1 89 36 PHE B N 1
ATOM 1748 C CA . PHE B 1 36 ? 13.273 -9.789 -3.064 1 89 36 PHE B CA 1
ATOM 1749 C C . PHE B 1 36 ? 13.234 -10.742 -4.254 1 89 36 PHE B C 1
ATOM 1751 O O . PHE B 1 36 ? 14.07 -11.641 -4.363 1 89 36 PHE B O 1
ATOM 1758 N N . LEU B 1 37 ? 12.484 -10.516 -5.25 1 94.5 37 LEU B N 1
ATOM 1759 C CA . LEU B 1 37 ? 12.203 -11.492 -6.293 1 94.5 37 LEU B CA 1
ATOM 1760 C C . LEU B 1 37 ? 13.406 -11.648 -7.223 1 94.5 37 LEU B C 1
ATOM 1762 O O . LEU B 1 37 ? 13.742 -12.766 -7.633 1 94.5 37 LEU B O 1
ATOM 1766 N N . T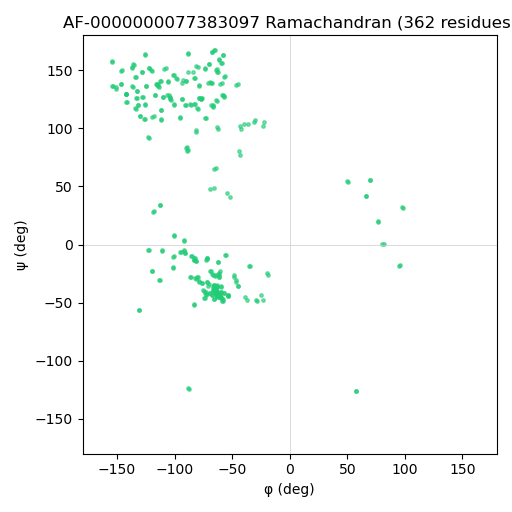HR B 1 38 ? 14.086 -10.555 -7.57 1 95.94 38 THR B N 1
ATOM 1767 C CA . THR B 1 38 ? 15.211 -10.641 -8.5 1 95.94 38 THR B CA 1
ATOM 1768 C C . THR B 1 38 ? 16.406 -11.312 -7.836 1 95.94 38 THR B C 1
ATOM 1770 O O . THR B 1 38 ? 17.359 -11.711 -8.516 1 95.94 38 THR B O 1
ATOM 1773 N N . LYS B 1 39 ? 16.375 -11.492 -6.52 1 91.94 39 LYS B N 1
ATOM 1774 C CA . LYS B 1 39 ? 17.438 -12.227 -5.824 1 91.94 39 LYS B CA 1
ATOM 1775 C C . LYS B 1 39 ? 17.219 -13.734 -5.938 1 91.94 39 LYS B C 1
ATOM 1777 O O . LYS B 1 39 ? 18.156 -14.508 -5.738 1 91.94 39 LYS B O 1
ATOM 1782 N N . LEU B 1 40 ? 16.031 -14.117 -6.344 1 93.69 40 LEU B N 1
ATOM 1783 C CA . LEU B 1 40 ? 15.703 -15.539 -6.289 1 93.69 40 LEU B CA 1
ATOM 1784 C C . LEU B 1 40 ? 15.391 -16.078 -7.68 1 93.69 40 LEU B C 1
ATOM 1786 O O . LEU B 1 40 ? 15.523 -17.281 -7.93 1 93.69 40 LEU B O 1
ATOM 1790 N N . PHE B 1 41 ? 15.016 -15.203 -8.57 1 97.25 41 PHE B N 1
ATOM 1791 C CA . PHE B 1 41 ? 14.555 -15.672 -9.875 1 97.25 41 PHE B CA 1
ATOM 1792 C C . PHE B 1 41 ? 15.406 -15.07 -10.992 1 97.25 41 PHE B C 1
ATOM 1794 O O . PHE B 1 41 ? 15.914 -13.961 -10.859 1 97.25 41 PHE B O 1
ATOM 1801 N N . ALA B 1 42 ? 15.5 -15.758 -12.039 1 98.12 42 ALA B N 1
ATOM 1802 C CA . ALA B 1 42 ? 16.312 -15.328 -13.172 1 98.12 42 ALA B CA 1
ATOM 1803 C C . ALA B 1 42 ? 15.672 -14.148 -13.898 1 98.12 42 ALA B C 1
ATOM 1805 O O . ALA B 1 42 ? 16.359 -13.312 -14.484 1 98.12 42 ALA B O 1
ATOM 1806 N N . SER B 1 43 ? 14.359 -14.094 -13.914 1 98.62 43 SER B N 1
ATOM 1807 C CA . SER B 1 43 ? 13.609 -13.016 -14.547 1 98.62 43 SER B CA 1
ATOM 1808 C C . SER B 1 43 ? 12.32 -12.719 -13.789 1 98.62 43 SER B C 1
ATOM 1810 O O . SER B 1 43 ? 11.633 -13.641 -13.336 1 98.62 43 SER B O 1
ATOM 1812 N N . VAL B 1 44 ? 12.023 -11.422 -13.641 1 98.69 44 VAL B N 1
ATOM 1813 C CA . VAL B 1 44 ? 10.82 -11.023 -12.906 1 98.69 44 VAL B CA 1
ATOM 1814 C C . VAL B 1 44 ? 10.039 -9.992 -13.719 1 98.69 44 VAL B C 1
ATOM 1816 O O . VAL B 1 44 ? 10.57 -8.93 -14.055 1 98.69 44 VAL B O 1
ATOM 1819 N N . ASP B 1 45 ? 8.773 -10.32 -14.07 1 98.81 45 ASP B N 1
ATOM 1820 C CA . ASP B 1 45 ? 7.84 -9.359 -14.641 1 98.81 45 ASP B CA 1
ATOM 1821 C C . ASP B 1 45 ? 7.062 -8.625 -13.547 1 98.81 45 ASP B C 1
ATOM 1823 O O . ASP B 1 45 ? 7.062 -9.055 -12.391 1 98.81 45 ASP B O 1
ATOM 1827 N N . MET B 1 46 ? 6.438 -7.523 -13.945 1 98.5 46 MET B N 1
ATOM 1828 C CA . MET B 1 46 ? 5.617 -6.73 -13.039 1 98.5 46 MET B CA 1
ATOM 1829 C C . MET B 1 46 ? 4.293 -6.352 -13.688 1 98.5 46 MET B C 1
ATOM 1831 O O . MET B 1 46 ? 4.238 -6.102 -14.898 1 98.5 46 MET B O 1
ATOM 1835 N N . VAL B 1 47 ? 3.266 -6.32 -12.922 1 98.75 47 VAL B N 1
ATOM 1836 C CA . VAL B 1 47 ? 1.999 -5.734 -13.352 1 98.75 47 VAL B CA 1
ATOM 1837 C C . VAL B 1 47 ? 1.517 -4.723 -12.32 1 98.75 47 VAL B C 1
ATOM 1839 O O . VAL B 1 47 ? 1.5 -5.012 -11.117 1 98.75 47 VAL B O 1
ATOM 1842 N N . GLU B 1 48 ? 1.217 -3.539 -12.703 1 98.19 48 GLU B N 1
ATOM 1843 C CA . GLU B 1 48 ? 0.772 -2.412 -11.891 1 98.19 48 GLU B CA 1
ATOM 1844 C C . GLU B 1 48 ? -0.129 -1.475 -12.688 1 98.19 48 GLU B C 1
ATOM 1846 O O . GLU B 1 48 ? 0.164 -1.156 -13.844 1 98.19 48 GLU B O 1
ATOM 1851 N N . GLN B 1 49 ? -1.255 -1.039 -12.07 1 97.31 49 GLN B N 1
ATOM 1852 C CA . GLN B 1 49 ? -2.275 -0.332 -12.836 1 97.31 49 GLN B CA 1
ATOM 1853 C C . GLN B 1 49 ? -1.97 1.161 -12.906 1 97.31 49 GLN B C 1
ATOM 1855 O O . GLN B 1 49 ? -2.438 1.851 -13.82 1 97.31 49 GLN B O 1
ATOM 1860 N N . CYS B 1 50 ? -1.273 1.738 -11.922 1 96.88 50 CYS B N 1
ATOM 1861 C CA . CYS B 1 50 ? -0.988 3.168 -11.883 1 96.88 50 CYS B CA 1
ATOM 1862 C C . CYS B 1 50 ? 0.188 3.514 -12.789 1 96.88 50 CYS B C 1
ATOM 1864 O O . CYS B 1 50 ? 1.328 3.15 -12.5 1 96.88 50 CYS B O 1
ATOM 1866 N N . SER B 1 51 ? -0.053 4.297 -13.766 1 96.62 51 SER B N 1
ATOM 1867 C CA . SER B 1 51 ? 0.971 4.602 -14.766 1 96.62 51 SER B CA 1
ATOM 1868 C C . SER B 1 51 ? 2.121 5.391 -14.148 1 96.62 51 SER B C 1
ATOM 1870 O O . SER B 1 51 ? 3.279 5.215 -14.531 1 96.62 51 SER B O 1
ATOM 1872 N N . LYS B 1 52 ? 1.825 6.246 -13.227 1 94.31 52 LYS B N 1
ATOM 1873 C CA . LYS B 1 52 ? 2.885 7.008 -12.57 1 94.31 52 LYS B CA 1
ATOM 1874 C C . LYS B 1 52 ? 3.828 6.086 -11.797 1 94.31 52 LYS B C 1
ATOM 1876 O O . LYS B 1 52 ? 5.043 6.305 -11.781 1 94.31 52 LYS B O 1
ATOM 1881 N N . LEU B 1 53 ? 3.295 5.055 -11.234 1 95.06 53 LEU B N 1
ATOM 1882 C CA . LEU B 1 53 ? 4.102 4.105 -10.477 1 95.06 53 LEU B CA 1
ATOM 1883 C C . LEU B 1 53 ? 4.941 3.238 -11.406 1 95.06 53 LEU B C 1
ATOM 1885 O O . LEU B 1 53 ? 6.109 2.961 -11.117 1 95.06 53 LEU B O 1
ATOM 1889 N N . THR B 1 54 ? 4.32 2.805 -12.523 1 97 54 THR B N 1
ATOM 1890 C CA . THR B 1 54 ? 5.105 2.01 -13.469 1 97 54 THR B CA 1
ATOM 1891 C C . THR B 1 54 ? 6.254 2.832 -14.047 1 97 54 THR B C 1
ATOM 1893 O O . THR B 1 54 ? 7.344 2.311 -14.273 1 97 54 THR B O 1
ATOM 1896 N N . ALA B 1 55 ? 6 4.129 -14.281 1 94.75 55 ALA B N 1
ATOM 1897 C CA . ALA B 1 55 ? 7.062 5.004 -14.773 1 94.75 55 ALA B CA 1
ATOM 1898 C C . ALA B 1 55 ? 8.195 5.117 -13.75 1 94.75 55 ALA B C 1
ATOM 1900 O O . ALA B 1 55 ? 9.367 5.055 -14.117 1 94.75 55 ALA B O 1
ATOM 1901 N N . GLN B 1 56 ? 7.855 5.223 -12.508 1 92.25 56 GLN B N 1
ATOM 1902 C CA . GLN B 1 56 ? 8.852 5.273 -11.445 1 92.25 56 GLN B CA 1
ATOM 1903 C C . GLN B 1 56 ? 9.594 3.945 -11.328 1 92.25 56 GLN B C 1
ATOM 1905 O O . GLN B 1 56 ? 10.805 3.926 -11.078 1 92.25 56 GLN B O 1
ATOM 1910 N N . ALA B 1 57 ? 8.867 2.861 -11.484 1 94.5 57 ALA B N 1
ATOM 1911 C CA . ALA B 1 57 ? 9.469 1.532 -11.43 1 94.5 57 ALA B CA 1
ATOM 1912 C C . ALA B 1 57 ? 10.539 1.37 -12.508 1 94.5 57 ALA B C 1
ATOM 1914 O O . ALA B 1 57 ? 11.602 0.802 -12.258 1 94.5 57 ALA B O 1
ATOM 1915 N N . GLU B 1 58 ? 10.234 1.896 -13.695 1 94.75 58 GLU B N 1
ATOM 1916 C CA . GLU B 1 58 ? 11.195 1.816 -14.789 1 94.75 58 GLU B CA 1
ATOM 1917 C C . GLU B 1 58 ? 12.5 2.518 -14.43 1 94.75 58 GLU B C 1
ATOM 1919 O O . GLU B 1 58 ? 13.578 2.047 -14.789 1 94.75 58 GLU B O 1
ATOM 1924 N N . ILE B 1 59 ? 12.367 3.555 -13.734 1 90.25 59 ILE B N 1
ATOM 1925 C CA . ILE B 1 59 ? 13.539 4.312 -13.32 1 90.25 59 ILE B CA 1
ATOM 1926 C C . ILE B 1 59 ? 14.281 3.561 -12.219 1 90.25 59 ILE B C 1
ATOM 1928 O O . ILE B 1 59 ? 15.5 3.361 -12.305 1 90.25 59 ILE B O 1
ATOM 1932 N N . LEU B 1 60 ? 13.547 3.096 -11.273 1 86.81 60 LEU B N 1
ATOM 1933 C CA . LEU B 1 60 ? 14.117 2.414 -10.109 1 86.81 60 LEU B CA 1
ATOM 1934 C C . LEU B 1 60 ? 14.82 1.125 -10.531 1 86.81 60 LEU B C 1
ATOM 1936 O O . LEU B 1 60 ? 15.852 0.766 -9.969 1 86.81 60 LEU B O 1
ATOM 1940 N N . LEU B 1 61 ? 14.266 0.48 -11.492 1 93.5 61 LEU B N 1
ATOM 1941 C CA . LEU B 1 61 ? 14.734 -0.853 -11.844 1 93.5 61 LEU B CA 1
ATOM 1942 C C . LEU B 1 61 ? 15.648 -0.799 -13.062 1 93.5 61 LEU B C 1
ATOM 1944 O O . LEU B 1 61 ? 16.047 -1.84 -13.594 1 93.5 61 LEU B O 1
ATOM 1948 N N . LYS B 1 62 ? 15.938 0.433 -13.438 1 91.12 62 LYS B N 1
ATOM 1949 C CA . LYS B 1 62 ? 16.797 0.595 -14.602 1 91.12 62 LYS B CA 1
ATOM 1950 C C . LYS B 1 62 ? 18.141 -0.1 -14.391 1 91.12 62 LYS B C 1
ATOM 1952 O O . LYS B 1 62 ? 18.75 0.019 -13.328 1 91.12 62 LYS B O 1
ATOM 1957 N N . GLY B 1 63 ? 18.578 -0.95 -15.352 1 91.56 63 GLY B N 1
ATOM 1958 C CA . GLY B 1 63 ? 19.875 -1.604 -15.281 1 91.56 63 GLY B CA 1
ATOM 1959 C C . GLY B 1 63 ? 19.812 -2.998 -14.68 1 91.56 63 GLY B C 1
ATOM 1960 O O . GLY B 1 63 ? 20.781 -3.752 -14.742 1 91.56 63 GLY B O 1
ATOM 1961 N N . ASN B 1 64 ? 18.766 -3.303 -13.984 1 94.62 64 ASN B N 1
ATOM 1962 C CA . ASN B 1 64 ? 18.594 -4.664 -13.492 1 94.62 64 ASN B CA 1
ATOM 1963 C C . ASN B 1 64 ? 18.203 -5.621 -14.617 1 94.62 64 ASN B C 1
ATOM 1965 O O . ASN B 1 64 ? 17.062 -5.598 -15.102 1 94.62 64 ASN B O 1
ATOM 1969 N N . GLN B 1 65 ? 19.047 -6.43 -14.977 1 96.62 65 GLN B N 1
ATOM 1970 C CA . GLN B 1 65 ? 18.875 -7.301 -16.125 1 96.62 65 GLN B CA 1
ATOM 1971 C C . GLN B 1 65 ? 17.859 -8.398 -15.852 1 96.62 65 GLN B C 1
ATOM 1973 O O . GLN B 1 65 ? 17.391 -9.07 -16.766 1 96.62 65 GLN B O 1
ATOM 1978 N N . LYS B 1 66 ? 17.531 -8.531 -14.625 1 98 66 LYS B N 1
ATOM 1979 C CA . LYS B 1 66 ? 16.609 -9.609 -14.266 1 98 66 LYS B CA 1
ATOM 1980 C C . LYS B 1 66 ? 15.164 -9.133 -14.312 1 98 66 LYS B C 1
ATOM 1982 O O . LYS B 1 66 ? 14.234 -9.93 -14.156 1 98 66 LYS B O 1
ATOM 1987 N N . VAL B 1 67 ? 14.977 -7.863 -14.5 1 98.31 67 VAL B N 1
ATOM 1988 C CA . VAL B 1 67 ? 13.625 -7.344 -14.641 1 98.31 67 VAL B CA 1
ATOM 1989 C C . VAL B 1 67 ? 13.148 -7.523 -16.078 1 98.31 67 VAL B C 1
ATOM 1991 O O . VAL B 1 67 ? 13.805 -7.062 -17.016 1 98.31 67 VAL B O 1
ATOM 1994 N N . GLY B 1 68 ? 12.031 -8.273 -16.219 1 98.12 68 GLY B N 1
ATOM 1995 C CA . GLY B 1 68 ? 11.453 -8.5 -17.531 1 98.12 68 GLY B CA 1
ATOM 1996 C C . GLY B 1 68 ? 10.469 -7.418 -17.953 1 98.12 68 GLY B C 1
ATOM 1997 O O . GLY B 1 68 ? 10.805 -6.23 -17.938 1 98.12 68 GLY B O 1
ATOM 1998 N N . ARG B 1 69 ? 9.289 -7.816 -18.266 1 98 69 ARG B N 1
ATOM 1999 C CA . ARG B 1 69 ? 8.258 -6.895 -18.734 1 98 69 ARG B CA 1
ATOM 2000 C C . ARG B 1 69 ? 7.562 -6.199 -17.578 1 98 69 ARG B C 1
ATOM 2002 O O . ARG B 1 69 ? 7.336 -6.805 -16.531 1 98 69 ARG B O 1
ATOM 2009 N N . ILE B 1 70 ? 7.246 -4.949 -17.797 1 98.19 70 ILE B N 1
ATOM 2010 C CA . ILE B 1 70 ? 6.414 -4.18 -16.891 1 98.19 70 ILE B CA 1
ATOM 2011 C C . ILE B 1 70 ? 5.07 -3.877 -17.547 1 98.19 70 ILE B C 1
ATOM 2013 O O . ILE B 1 70 ? 4.992 -3.074 -18.484 1 98.19 70 ILE B O 1
ATOM 2017 N N . PHE B 1 71 ? 4.016 -4.535 -17.094 1 98.56 71 PHE B N 1
ATOM 2018 C CA . PHE B 1 71 ? 2.67 -4.344 -17.625 1 98.56 71 PHE B CA 1
ATOM 2019 C C . PHE B 1 71 ? 1.933 -3.252 -16.859 1 98.56 71 PHE B C 1
ATOM 2021 O O . PHE B 1 71 ? 1.776 -3.344 -15.633 1 98.56 71 PHE B O 1
ATOM 2028 N N . ASN B 1 72 ? 1.516 -2.201 -17.516 1 98.12 72 ASN B N 1
ATOM 2029 C CA . ASN B 1 72 ? 0.642 -1.195 -16.922 1 98.12 72 ASN B CA 1
ATOM 2030 C C . ASN B 1 72 ? -0.83 -1.543 -17.109 1 98.12 72 ASN B C 1
ATOM 2032 O O . ASN B 1 72 ? -1.472 -1.042 -18.047 1 98.12 72 ASN B O 1
ATOM 2036 N N . LYS B 1 73 ? -1.318 -2.418 -16.266 1 97.56 73 LYS B N 1
ATOM 2037 C CA . LYS B 1 73 ? -2.676 -2.953 -16.312 1 97.56 73 LYS B CA 1
ATOM 2038 C C . LYS B 1 73 ? -3.217 -3.229 -14.922 1 97.56 73 LYS B C 1
ATOM 2040 O O . LYS B 1 73 ? -2.447 -3.48 -13.992 1 97.56 73 LYS B O 1
ATOM 2045 N N . GLY B 1 74 ? -4.5 -3.113 -14.805 1 97.12 74 GLY B N 1
ATOM 2046 C CA . GLY B 1 74 ? -5.137 -3.643 -13.609 1 97.12 74 GLY B CA 1
ATOM 2047 C C . GLY B 1 74 ? -5.215 -5.156 -13.594 1 97.12 74 GLY B C 1
ATOM 2048 O O . GLY B 1 74 ? -5.297 -5.789 -14.648 1 97.12 74 GLY B O 1
ATOM 2049 N N . LEU B 1 75 ? -5.211 -5.711 -12.438 1 97.75 75 LEU B N 1
ATOM 2050 C CA . LEU B 1 75 ? -5.234 -7.164 -12.297 1 97.75 75 LEU B CA 1
ATOM 2051 C C . LEU B 1 75 ? -6.5 -7.746 -12.914 1 97.75 75 LEU B C 1
ATOM 2053 O O . LEU B 1 75 ? -6.492 -8.875 -13.414 1 97.75 75 LEU B O 1
ATOM 2057 N N . GLN B 1 76 ? -7.559 -6.969 -12.938 1 96.06 76 GLN B N 1
ATOM 2058 C CA . GLN B 1 76 ? -8.82 -7.414 -13.516 1 96.06 76 GLN B CA 1
ATOM 2059 C C . GLN B 1 76 ? -8.68 -7.652 -15.016 1 96.06 76 GLN B C 1
ATOM 2061 O O . GLN B 1 76 ? -9.398 -8.469 -15.594 1 96.06 76 GLN B O 1
ATOM 2066 N N . ASP B 1 77 ? -7.754 -6.965 -15.617 1 96.19 77 ASP B N 1
ATOM 2067 C CA . ASP B 1 77 ? -7.621 -7 -17.062 1 96.19 77 ASP B CA 1
ATOM 2068 C C . ASP B 1 77 ? -6.348 -7.734 -17.484 1 96.19 77 ASP B C 1
ATOM 2070 O O . ASP B 1 77 ? -6.105 -7.934 -18.672 1 96.19 77 ASP B O 1
ATOM 2074 N N . PHE B 1 78 ? -5.582 -8.086 -16.562 1 98.12 78 PHE B N 1
ATOM 2075 C CA . PHE B 1 78 ? -4.297 -8.703 -16.859 1 98.12 78 PHE B CA 1
ATOM 2076 C C . PHE B 1 78 ? -4.484 -10.156 -17.281 1 98.12 78 PHE B C 1
ATOM 2078 O O . PHE B 1 78 ? -5.102 -10.945 -16.562 1 98.12 78 PHE B O 1
ATOM 2085 N N . GLU B 1 79 ? -3.953 -10.492 -18.422 1 98 79 GLU B N 1
ATOM 2086 C CA . GLU B 1 79 ? -3.994 -11.836 -18.984 1 98 79 GLU B CA 1
ATOM 2087 C C . GLU B 1 79 ? -2.59 -12.367 -19.25 1 98 79 GLU B C 1
ATOM 2089 O O . GLU B 1 79 ? -2.051 -12.164 -20.344 1 98 79 GLU B O 1
ATOM 2094 N N . PRO B 1 80 ? -2.041 -13.023 -18.328 1 98.12 80 PRO B N 1
ATOM 2095 C CA . PRO B 1 80 ? -0.687 -13.539 -18.547 1 98.12 80 PRO B CA 1
ATOM 2096 C C . PRO B 1 80 ? -0.646 -14.672 -19.562 1 98.12 80 PRO B C 1
ATOM 2098 O O . PRO B 1 80 ? -1.649 -15.359 -19.766 1 98.12 80 PRO B O 1
ATOM 2101 N N . GLU B 1 81 ? 0.513 -14.844 -20.188 1 98 81 GLU B N 1
ATOM 2102 C CA . GLU B 1 81 ? 0.735 -15.969 -21.094 1 98 81 GLU B CA 1
ATOM 2103 C C . GLU B 1 81 ? 0.655 -17.297 -20.344 1 98 81 GLU B C 1
ATOM 2105 O O . GLU B 1 81 ? 0.986 -17.375 -19.156 1 98 81 GLU B O 1
ATOM 2110 N N . LYS B 1 82 ? 0.244 -18.344 -21.031 1 98.25 82 LYS B N 1
ATOM 2111 C CA . LYS B 1 82 ? 0.091 -19.672 -20.438 1 98.25 82 LYS B CA 1
ATOM 2112 C C . LYS B 1 82 ? 1.445 -20.266 -20.047 1 98.25 82 LYS B C 1
ATOM 2114 O O . LYS B 1 82 ? 2.418 -20.141 -20.797 1 98.25 82 LYS B O 1
ATOM 2119 N N . GLU B 1 83 ? 1.487 -20.891 -18.906 1 98.12 83 GLU B N 1
ATOM 2120 C CA . GLU B 1 83 ? 2.623 -21.688 -18.438 1 98.12 83 GLU B CA 1
ATOM 2121 C C . GLU B 1 83 ? 3.928 -20.906 -18.562 1 98.12 83 GLU B C 1
ATOM 2123 O O . GLU B 1 83 ? 4.91 -21.406 -19.109 1 98.12 83 GLU B O 1
ATOM 2128 N N . LEU B 1 84 ? 3.912 -19.812 -18.016 1 98.62 84 LEU B N 1
ATOM 2129 C CA . LEU B 1 84 ? 5.059 -18.922 -18.188 1 98.62 84 LEU B CA 1
ATOM 2130 C C . LEU B 1 84 ? 5.797 -18.734 -16.859 1 98.62 84 LEU B C 1
ATOM 2132 O O . LEU B 1 84 ? 7.02 -18.578 -16.844 1 98.62 84 LEU B O 1
ATOM 2136 N N . TYR B 1 85 ? 5.082 -18.797 -15.766 1 98.62 85 TYR B N 1
ATOM 2137 C CA . TYR B 1 85 ? 5.68 -18.359 -14.508 1 98.62 85 TYR B CA 1
ATOM 2138 C C . TYR B 1 85 ? 5.891 -19.531 -13.555 1 98.62 85 TYR B C 1
ATOM 2140 O O . TYR B 1 85 ? 5.039 -20.406 -13.453 1 98.62 85 TYR B O 1
ATOM 2148 N N . ASP B 1 86 ? 7.039 -19.5 -12.859 1 98.25 86 ASP B N 1
ATOM 2149 C CA . ASP B 1 86 ? 7.305 -20.391 -11.734 1 98.25 86 ASP B CA 1
ATOM 2150 C C . ASP B 1 86 ? 6.664 -19.875 -10.453 1 98.25 86 ASP B C 1
ATOM 2152 O O . ASP B 1 86 ? 6.324 -20.641 -9.555 1 98.25 86 ASP B O 1
ATOM 2156 N N . LEU B 1 87 ? 6.543 -18.562 -10.383 1 98.31 87 LEU B N 1
ATOM 2157 C CA . LEU B 1 87 ? 5.965 -17.906 -9.211 1 98.31 87 LEU B CA 1
ATOM 2158 C C . LEU B 1 87 ? 5.117 -16.703 -9.625 1 98.31 87 LEU B C 1
ATOM 2160 O O . LEU B 1 87 ? 5.547 -15.891 -10.445 1 98.31 87 LEU B O 1
ATOM 2164 N N . ILE B 1 88 ? 3.93 -16.703 -9.094 1 98.69 88 ILE B N 1
ATOM 2165 C CA . ILE B 1 88 ? 3.1 -15.5 -9.133 1 98.69 88 ILE B CA 1
ATOM 2166 C C . ILE B 1 88 ? 2.945 -14.93 -7.723 1 98.69 88 ILE B C 1
ATOM 2168 O O . ILE B 1 88 ? 2.371 -15.578 -6.848 1 98.69 88 ILE B O 1
ATOM 2172 N N . TRP B 1 89 ? 3.467 -13.742 -7.523 1 98.06 89 TRP B N 1
ATOM 2173 C CA . TRP B 1 89 ? 3.502 -13.078 -6.227 1 98.06 89 TRP B CA 1
ATOM 2174 C C . TRP B 1 89 ? 2.395 -12.031 -6.121 1 98.06 89 TRP B C 1
ATOM 2176 O O . TRP B 1 89 ? 2.297 -11.133 -6.961 1 98.06 89 TRP B O 1
ATOM 2186 N N . ILE B 1 90 ? 1.523 -12.211 -5.137 1 98 90 ILE B N 1
ATOM 2187 C CA . ILE B 1 90 ? 0.4 -11.312 -4.906 1 98 90 ILE B CA 1
ATOM 2188 C C . ILE B 1 90 ? 0.418 -10.82 -3.461 1 98 90 ILE B C 1
ATOM 2190 O O . ILE B 1 90 ? 0.136 -11.586 -2.535 1 98 90 ILE B O 1
ATOM 2194 N N . GLN B 1 91 ? 0.754 -9.555 -3.281 1 94.06 91 GLN B N 1
ATOM 2195 C CA . GLN B 1 91 ? 0.909 -9.031 -1.927 1 94.06 91 GLN B CA 1
ATOM 2196 C C . GLN B 1 91 ? 0.21 -7.684 -1.771 1 94.06 91 GLN B C 1
ATOM 2198 O O . GLN B 1 91 ? 0.52 -6.73 -2.49 1 94.06 91 GLN B O 1
ATOM 2203 N N . TRP B 1 92 ? -0.81 -7.574 -0.898 1 91.44 92 TRP B N 1
ATOM 2204 C CA . TRP B 1 92 ? -1.484 -6.387 -0.385 1 91.44 92 TRP B CA 1
ATOM 2205 C C . TRP B 1 92 ? -2.434 -5.809 -1.427 1 91.44 92 TRP B C 1
ATOM 2207 O O . TRP B 1 92 ? -2.865 -4.656 -1.311 1 91.44 92 TRP B O 1
ATOM 2217 N N . VAL B 1 93 ? -2.816 -6.574 -2.402 1 94.56 93 VAL B N 1
ATOM 2218 C CA . VAL B 1 93 ? -3.549 -5.914 -3.479 1 94.56 93 VAL B CA 1
ATOM 2219 C C . VAL B 1 93 ? -4.914 -6.57 -3.652 1 94.56 93 VAL B C 1
ATOM 2221 O O . VAL B 1 93 ? -5.758 -6.074 -4.406 1 94.56 93 VAL B O 1
ATOM 2224 N N . LEU B 1 94 ? -5.199 -7.617 -2.938 1 94.69 94 LEU B N 1
ATOM 2225 C CA . LEU B 1 94 ? -6.465 -8.312 -3.143 1 94.69 94 LEU B CA 1
ATOM 2226 C C . LEU B 1 94 ? -7.641 -7.461 -2.674 1 94.69 94 LEU B C 1
ATOM 2228 O O . LEU B 1 94 ? -8.773 -7.664 -3.109 1 94.69 94 LEU B O 1
ATOM 2232 N N . ILE B 1 95 ? -7.41 -6.512 -1.777 1 89.38 95 ILE B N 1
ATOM 2233 C CA . ILE B 1 95 ? -8.445 -5.645 -1.226 1 89.38 95 ILE B CA 1
ATOM 2234 C C . ILE B 1 95 ? -9.062 -4.805 -2.342 1 89.38 95 ILE B C 1
ATOM 2236 O O . ILE B 1 95 ? -10.164 -4.27 -2.188 1 89.38 95 ILE B O 1
ATOM 2240 N N . TYR B 1 96 ? -8.445 -4.734 -3.482 1 92.81 96 TYR B N 1
ATOM 2241 C CA . TYR B 1 96 ? -8.922 -3.879 -4.562 1 92.81 96 TYR B CA 1
ATOM 2242 C C . TYR B 1 96 ? -9.797 -4.664 -5.535 1 92.81 96 TYR B C 1
ATOM 2244 O O . TYR B 1 96 ? -10.375 -4.094 -6.461 1 92.81 96 TYR B O 1
ATOM 2252 N N . LEU B 1 97 ? -9.883 -5.957 -5.359 1 94.31 97 LEU B N 1
ATOM 2253 C CA . LEU B 1 97 ? -10.656 -6.805 -6.25 1 94.31 97 LEU B CA 1
ATOM 2254 C C . LEU B 1 97 ? -11.953 -7.254 -5.582 1 94.31 97 LEU B C 1
ATOM 2256 O O . LEU B 1 97 ? -11.961 -7.582 -4.395 1 94.31 97 LEU B O 1
ATOM 2260 N N . THR B 1 98 ? -13.016 -7.285 -6.344 1 91.88 98 THR B N 1
ATOM 2261 C CA . THR B 1 98 ? -14.219 -7.965 -5.875 1 91.88 98 THR B CA 1
ATOM 2262 C C . THR B 1 98 ? -13.992 -9.469 -5.789 1 91.88 98 THR B C 1
ATOM 2264 O O . THR B 1 98 ? -13 -9.984 -6.316 1 91.88 98 THR B O 1
ATOM 2267 N N . ASP B 1 99 ? -14.898 -10.188 -5.098 1 94.38 99 ASP B N 1
ATOM 2268 C CA . ASP B 1 99 ? -14.781 -11.641 -5.02 1 94.38 99 ASP B CA 1
ATOM 2269 C C . ASP B 1 99 ? -14.758 -12.266 -6.41 1 94.38 99 ASP B C 1
ATOM 2271 O O . ASP B 1 99 ? -13.922 -13.125 -6.695 1 94.38 99 ASP B O 1
ATOM 2275 N N . GLU B 1 100 ? -15.609 -11.766 -7.285 1 95.19 100 GLU B N 1
ATOM 2276 C CA . GLU B 1 100 ? -15.695 -12.312 -8.633 1 95.19 100 GLU B CA 1
ATOM 2277 C C . GLU B 1 100 ? -14.438 -11.992 -9.445 1 95.19 100 GLU B C 1
ATOM 2279 O O . GLU B 1 100 ? -13.922 -12.852 -10.164 1 95.19 100 GLU B O 1
ATOM 2284 N N . ASP B 1 101 ? -13.977 -10.789 -9.297 1 95.5 101 ASP B N 1
ATOM 2285 C CA . ASP B 1 101 ? -12.766 -10.391 -10.016 1 95.5 101 ASP B CA 1
ATOM 2286 C C . ASP B 1 101 ? -11.555 -11.18 -9.523 1 95.5 101 ASP B C 1
ATOM 2288 O O . ASP B 1 101 ? -10.68 -11.539 -10.32 1 95.5 101 ASP B O 1
ATOM 2292 N N . LEU B 1 102 ? -11.547 -11.445 -8.219 1 97.19 102 LEU B N 1
ATOM 2293 C CA . LEU B 1 102 ? -10.438 -12.203 -7.641 1 97.19 102 LEU B CA 1
ATOM 2294 C C . LEU B 1 102 ? -10.43 -13.633 -8.172 1 97.19 102 LEU B C 1
ATOM 2296 O O . LEU B 1 102 ? -9.391 -14.133 -8.602 1 97.19 102 LEU B O 1
ATOM 2300 N N . VAL B 1 103 ? -11.555 -14.25 -8.172 1 98.25 103 VAL B N 1
ATOM 2301 C CA . VAL B 1 103 ? -11.648 -15.617 -8.68 1 98.25 103 VAL B CA 1
ATOM 2302 C C . VAL B 1 103 ? -11.211 -15.664 -10.141 1 98.25 103 VAL B C 1
ATOM 2304 O O . VAL B 1 103 ? -10.422 -16.531 -10.539 1 98.25 103 VAL B O 1
ATOM 2307 N N . SER B 1 104 ? -11.719 -14.703 -10.93 1 98.5 104 SER B N 1
ATOM 2308 C CA . SER B 1 104 ? -11.359 -14.648 -12.344 1 98.5 104 SER B CA 1
ATOM 2309 C C . SER B 1 104 ? -9.859 -14.445 -12.531 1 98.5 104 SER B C 1
ATOM 2311 O O . SER B 1 104 ? -9.234 -15.117 -13.352 1 98.5 104 SER B O 1
ATOM 2313 N N . PHE B 1 105 ? -9.305 -13.562 -11.773 1 98.69 105 PHE B N 1
ATOM 2314 C CA . PHE B 1 105 ? -7.875 -13.273 -11.812 1 98.69 105 PHE B CA 1
ATOM 2315 C C . PHE B 1 105 ? -7.062 -14.508 -11.445 1 98.69 105 PHE B C 1
ATOM 2317 O O . PHE B 1 105 ? -6.094 -14.852 -12.125 1 98.69 105 PHE B O 1
ATOM 2324 N N . LEU B 1 106 ? -7.457 -15.242 -10.383 1 98.75 106 LEU B N 1
ATOM 2325 C CA . LEU B 1 106 ? -6.746 -16.422 -9.922 1 98.75 106 LEU B CA 1
ATOM 2326 C C . LEU B 1 106 ? -6.816 -17.547 -10.961 1 98.75 106 LEU B C 1
ATOM 2328 O O . LEU B 1 106 ? -5.855 -18.297 -11.141 1 98.75 106 LEU B O 1
ATOM 2332 N N . LYS B 1 107 ? -7.918 -17.609 -11.633 1 98.75 107 LYS B N 1
ATOM 2333 C CA . LYS B 1 107 ? -8.039 -18.594 -12.703 1 98.75 107 LYS B CA 1
ATOM 2334 C C . LYS B 1 107 ? -7.055 -18.312 -13.836 1 98.75 107 LYS B C 1
ATOM 2336 O O . LYS B 1 107 ? -6.438 -19.234 -14.375 1 98.75 107 LYS B O 1
ATOM 2341 N N . ARG B 1 108 ? -6.938 -17.047 -14.195 1 98.81 108 ARG B N 1
ATOM 2342 C CA . ARG B 1 108 ? -5.965 -16.672 -15.211 1 98.81 108 ARG B CA 1
ATOM 2343 C C . ARG B 1 108 ? -4.543 -16.953 -14.734 1 98.81 108 ARG B C 1
ATOM 2345 O O . ARG B 1 108 ? -3.707 -17.438 -15.5 1 98.81 108 ARG B O 1
ATOM 2352 N N . CYS B 1 109 ? -4.266 -16.688 -13.461 1 98.75 109 CYS B N 1
ATOM 2353 C CA . CYS B 1 109 ? -2.953 -16.969 -12.891 1 98.75 109 CYS B CA 1
ATOM 2354 C C . CYS B 1 109 ? -2.654 -18.453 -12.914 1 98.75 109 CYS B C 1
ATOM 2356 O O . CYS B 1 109 ? -1.529 -18.859 -13.211 1 98.75 109 CYS B O 1
ATOM 2358 N N . LYS B 1 110 ? -3.672 -19.203 -12.539 1 98.5 110 LYS B N 1
ATOM 2359 C CA . LYS B 1 110 ? -3.521 -20.656 -12.555 1 98.5 110 LYS B CA 1
ATOM 2360 C C . LYS B 1 110 ? -3.049 -21.156 -13.914 1 98.5 110 LYS B C 1
ATOM 2362 O O . LYS B 1 110 ? -2.117 -21.953 -14 1 98.5 110 LYS B O 1
ATOM 2367 N N . LYS B 1 111 ? -3.633 -20.641 -14.984 1 98.31 111 LYS B N 1
ATOM 2368 C CA . LYS B 1 111 ? -3.281 -21.016 -16.344 1 98.31 111 LYS B CA 1
ATOM 2369 C C . LYS B 1 111 ? -1.864 -20.578 -16.703 1 98.31 111 LYS B C 1
ATOM 2371 O O . LYS B 1 111 ? -1.203 -21.203 -17.531 1 98.31 111 LYS B O 1
ATOM 2376 N N . ALA B 1 112 ? -1.414 -19.578 -16.062 1 98.69 112 ALA B N 1
ATOM 2377 C CA . ALA B 1 112 ? -0.129 -18.969 -16.375 1 98.69 112 ALA B CA 1
ATOM 2378 C C . ALA B 1 112 ? 1.017 -19.688 -15.672 1 98.69 112 ALA B C 1
ATOM 2380 O O . ALA B 1 112 ? 2.188 -19.438 -15.977 1 98.69 112 ALA B O 1
ATOM 2381 N N . LEU B 1 113 ? 0.738 -20.609 -14.742 1 98.19 113 LEU B N 1
ATOM 2382 C CA . LEU B 1 113 ? 1.771 -21.297 -13.977 1 98.19 113 LEU B CA 1
ATOM 2383 C C . LEU B 1 113 ? 2.402 -22.406 -14.797 1 98.19 113 LEU B C 1
ATOM 2385 O O . LEU B 1 113 ? 1.701 -23.141 -15.492 1 98.19 113 LEU B O 1
ATOM 2389 N N . LYS B 1 114 ? 3.732 -22.516 -14.719 1 97.25 114 LYS B N 1
ATOM 2390 C CA . LYS B 1 114 ? 4.43 -23.719 -15.141 1 97.25 114 LYS B CA 1
ATOM 2391 C C . LYS B 1 114 ? 4.078 -24.906 -14.242 1 97.25 114 LYS B C 1
ATOM 2393 O O . LYS B 1 114 ? 3.535 -24.719 -13.148 1 97.25 114 LYS B O 1
ATOM 2398 N N . PRO B 1 115 ? 4.523 -26.047 -14.82 1 93.25 115 PRO B N 1
ATOM 2399 C CA . PRO B 1 115 ? 4.398 -27.188 -13.906 1 93.25 115 PRO B CA 1
ATOM 2400 C C . PRO B 1 115 ? 5.141 -26.984 -12.594 1 93.25 115 PRO B C 1
ATOM 2402 O O . PRO B 1 115 ? 6.285 -26.516 -12.594 1 93.25 115 PRO B O 1
ATOM 2405 N N . ARG B 1 116 ? 4.504 -27.141 -11.484 1 92 116 ARG B N 1
ATOM 2406 C CA . ARG B 1 116 ? 5.039 -27.031 -10.125 1 92 116 ARG B CA 1
ATOM 2407 C C . ARG B 1 116 ? 5.109 -25.562 -9.695 1 92 116 ARG B C 1
ATOM 2409 O O . ARG B 1 116 ? 5.699 -25.25 -8.656 1 92 116 ARG B O 1
ATOM 2416 N N . GLY B 1 117 ? 4.664 -24.672 -10.625 1 96.75 117 GLY B N 1
ATOM 2417 C CA . GLY B 1 117 ? 4.602 -23.266 -10.227 1 96.75 117 GLY B CA 1
ATOM 2418 C C . GLY B 1 117 ? 3.656 -23.016 -9.062 1 96.75 117 GLY B C 1
ATOM 2419 O O . GLY B 1 117 ? 2.77 -23.828 -8.797 1 96.75 117 GLY B O 1
ATOM 2420 N N . ILE B 1 118 ? 3.873 -21.859 -8.359 1 97.25 118 ILE B N 1
ATOM 2421 C CA . ILE B 1 118 ? 3.029 -21.562 -7.203 1 97.25 118 ILE B CA 1
ATOM 2422 C C . ILE B 1 118 ? 2.584 -20.109 -7.238 1 97.25 118 ILE B C 1
ATOM 2424 O O . ILE B 1 118 ? 3.223 -19.266 -7.879 1 97.25 118 ILE B O 1
ATOM 2428 N N . ILE B 1 119 ? 1.465 -19.906 -6.605 1 98.12 119 ILE B N 1
ATOM 2429 C CA . ILE B 1 119 ? 0.993 -18.562 -6.297 1 98.12 119 ILE B CA 1
ATOM 2430 C C . ILE B 1 119 ? 1.194 -18.266 -4.812 1 98.12 119 ILE B C 1
ATOM 2432 O O . ILE B 1 119 ? 0.819 -19.078 -3.959 1 98.12 119 ILE B O 1
ATOM 2436 N N . VAL B 1 120 ? 1.797 -17.188 -4.52 1 96.94 120 VAL B N 1
ATOM 2437 C CA . VAL B 1 120 ? 1.913 -16.75 -3.131 1 96.94 120 VAL B CA 1
ATOM 2438 C C . VAL B 1 120 ? 1.048 -15.508 -2.902 1 96.94 120 VAL B C 1
ATOM 2440 O O . VAL B 1 120 ? 1.126 -14.539 -3.662 1 96.94 120 VAL B O 1
ATOM 2443 N N . VAL B 1 121 ? 0.22 -15.633 -1.903 1 96.62 121 VAL B N 1
ATOM 2444 C CA . VAL B 1 121 ? -0.648 -14.523 -1.513 1 96.62 121 VAL B CA 1
ATOM 2445 C C . VAL B 1 121 ? -0.304 -14.07 -0.096 1 96.62 121 VAL B C 1
ATOM 2447 O O . VAL B 1 121 ? -0.169 -14.898 0.811 1 96.62 121 VAL B O 1
ATOM 2450 N N . LYS B 1 122 ? -0.083 -12.844 0.085 1 92.06 122 LYS B N 1
ATOM 2451 C CA . LYS B 1 122 ? 0.083 -12.219 1.396 1 92.06 122 LYS B CA 1
ATOM 2452 C C . LYS B 1 122 ? -0.886 -11.055 1.578 1 92.06 122 LYS B C 1
ATOM 2454 O O . LYS B 1 122 ? -0.877 -10.102 0.792 1 92.06 122 LYS B O 1
ATOM 2459 N N . GLU B 1 123 ? -1.756 -11.164 2.621 1 90.62 123 GLU B N 1
ATOM 2460 C CA . GLU B 1 123 ? -2.83 -10.188 2.75 1 90.62 123 GLU B CA 1
ATOM 2461 C C . GLU B 1 123 ? -3.285 -10.055 4.203 1 90.62 123 GLU B C 1
ATOM 2463 O O . GLU B 1 123 ? -3.088 -10.969 5.004 1 90.62 123 GLU B O 1
ATOM 2468 N N . ASN B 1 124 ? -3.908 -8.836 4.461 1 84.62 124 ASN B N 1
ATOM 2469 C CA . ASN B 1 124 ? -4.637 -8.695 5.719 1 84.62 124 ASN B CA 1
ATOM 2470 C C . ASN B 1 124 ? -5.906 -9.547 5.73 1 84.62 124 ASN B C 1
ATOM 2472 O O . ASN B 1 124 ? -6.602 -9.641 4.719 1 84.62 124 ASN B O 1
ATOM 2476 N N . VAL B 1 125 ? -6.164 -10.172 6.898 1 86.38 125 VAL B N 1
ATOM 2477 C CA . VAL B 1 125 ? -7.418 -10.898 7.059 1 86.38 125 VAL B CA 1
ATOM 2478 C C . VAL B 1 125 ? -8.117 -10.445 8.336 1 86.38 125 VAL B C 1
ATOM 2480 O O . VAL B 1 125 ? -7.469 -9.977 9.273 1 86.38 125 VAL B O 1
ATOM 2483 N N . THR B 1 126 ? -9.438 -10.461 8.359 1 80.19 126 THR B N 1
ATOM 2484 C CA . THR B 1 126 ? -10.203 -10.07 9.539 1 80.19 126 THR B CA 1
ATOM 2485 C C . THR B 1 126 ? -10.688 -11.305 10.297 1 80.19 126 THR B C 1
ATOM 2487 O O . THR B 1 126 ? -10.789 -12.391 9.727 1 80.19 126 THR B O 1
ATOM 2490 N N . SER B 1 127 ? -10.727 -11.109 11.633 1 66.75 127 SER B N 1
ATOM 2491 C CA . SER B 1 127 ? -11.219 -12.195 12.477 1 66.75 127 SER B CA 1
ATOM 2492 C C . SER B 1 127 ? -12.742 -12.305 12.406 1 66.75 127 SER B C 1
ATOM 2494 O O . SER B 1 127 ? -13.305 -13.367 12.688 1 66.75 127 SER B O 1
ATOM 2496 N N . SER B 1 128 ? -13.367 -11.125 12.242 1 60.53 128 SER B N 1
ATOM 2497 C CA . SER B 1 128 ? -14.828 -11.156 12.281 1 60.53 128 SER B CA 1
ATOM 2498 C C . SER B 1 128 ? -15.391 -11.891 11.062 1 60.53 128 SER B C 1
ATOM 2500 O O . SER B 1 128 ? -14.883 -11.742 9.953 1 60.53 128 SER B O 1
ATOM 2502 N N . PRO B 1 129 ? -16.172 -13.031 11.406 1 55.22 129 PRO B N 1
ATOM 2503 C CA . PRO B 1 129 ? -16.766 -13.812 10.312 1 55.22 129 PRO B CA 1
ATOM 2504 C C . PRO B 1 129 ? -17.406 -12.938 9.25 1 55.22 129 PRO B C 1
ATOM 2506 O O . PRO B 1 129 ? -17.594 -13.375 8.102 1 55.22 129 PRO B O 1
ATOM 2509 N N . ASP B 1 130 ? -18.031 -11.789 9.75 1 49.16 130 ASP B N 1
ATOM 2510 C CA . ASP B 1 130 ? -18.766 -10.984 8.781 1 49.16 130 ASP B CA 1
ATOM 2511 C C . ASP B 1 130 ? -17.812 -10.062 8.008 1 49.16 130 ASP B C 1
ATOM 2513 O O . ASP B 1 130 ? -17.078 -9.281 8.617 1 49.16 130 ASP B O 1
ATOM 2517 N N . PRO B 1 131 ? -17.516 -10.625 6.887 1 51.38 131 PRO B N 1
ATOM 2518 C CA . PRO B 1 131 ? -16.812 -9.594 6.137 1 51.38 131 PRO B CA 1
ATOM 2519 C C . PRO B 1 131 ? -17.266 -8.18 6.48 1 51.38 131 PRO B C 1
ATOM 2521 O O . PRO B 1 131 ? -18.438 -7.98 6.852 1 51.38 131 PRO B O 1
ATOM 2524 N N . GLU B 1 132 ? -16.609 -7.379 7.137 1 49.28 132 GLU B N 1
ATOM 2525 C CA . GL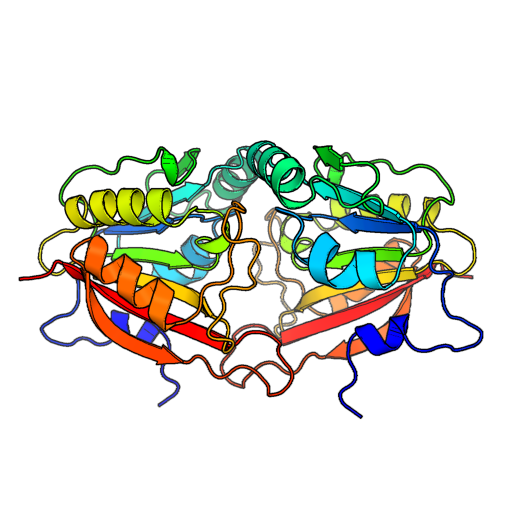U B 1 132 ? -17.219 -6.059 7.293 1 49.28 132 GLU B CA 1
ATOM 2526 C C . GLU B 1 132 ? -18.234 -5.777 6.184 1 49.28 132 GLU B C 1
ATOM 2528 O O . GLU B 1 132 ? -17.969 -6.059 5.012 1 49.28 132 GLU B O 1
ATOM 2533 N N . PRO B 1 133 ? -19.562 -5.848 6.555 1 41.34 133 PRO B N 1
ATOM 2534 C CA . PRO B 1 133 ? -20.797 -5.879 5.746 1 41.34 133 PRO B CA 1
ATOM 2535 C C . PRO B 1 133 ? -20.594 -5.273 4.359 1 41.34 133 PRO B C 1
ATOM 2537 O O . PRO B 1 133 ? -21.438 -5.469 3.473 1 41.34 133 PRO B O 1
ATOM 2540 N N . ASP B 1 134 ? -19.984 -4.113 4.184 1 42.38 134 ASP B N 1
ATOM 2541 C CA . ASP B 1 134 ? -20.406 -3.559 2.9 1 42.38 134 ASP B CA 1
ATOM 2542 C C . ASP B 1 134 ? -19.844 -4.371 1.738 1 42.38 134 ASP B C 1
ATOM 2544 O O . ASP B 1 134 ? -18.812 -4.004 1.158 1 42.38 134 ASP B O 1
ATOM 2548 N N . HIS B 1 135 ? -19.969 -5.602 1.808 1 44.06 135 HIS B N 1
ATOM 2549 C CA . HIS B 1 135 ? -19.547 -6.617 0.853 1 44.06 135 HIS B CA 1
ATOM 2550 C C . HIS B 1 135 ? -19.734 -6.133 -0.583 1 44.06 135 HIS B C 1
ATOM 2552 O O . HIS B 1 135 ? -19.109 -6.672 -1.505 1 44.06 135 HIS B O 1
ATOM 2558 N N . GLU B 1 136 ? -20.859 -5.629 -0.769 1 41.22 136 GLU B N 1
ATOM 2559 C CA . GLU B 1 136 ? -21.016 -5.273 -2.176 1 41.22 136 GLU B CA 1
ATOM 2560 C C . GLU B 1 136 ? -19.891 -4.352 -2.648 1 41.22 136 GLU B C 1
ATOM 2562 O O . GLU B 1 136 ? -19.828 -4.012 -3.83 1 41.22 136 GLU B O 1
ATOM 2567 N N . ASP B 1 137 ? -19.062 -3.891 -1.562 1 49.66 137 ASP B N 1
ATOM 2568 C CA . ASP B 1 137 ? -18.156 -2.807 -1.931 1 49.66 137 ASP B CA 1
ATOM 2569 C C . ASP B 1 137 ? -16.797 -3.352 -2.365 1 49.66 137 ASP B C 1
ATOM 2571 O O . ASP B 1 137 ? -16.422 -4.453 -1.975 1 49.66 137 ASP B O 1
ATOM 2575 N N . SER B 1 138 ? -16.172 -2.742 -3.41 1 52.34 138 SER B N 1
ATOM 2576 C CA . SER B 1 138 ? -15 -2.926 -4.262 1 52.34 138 SER B CA 1
ATOM 2577 C C . SER B 1 138 ? -13.758 -3.252 -3.438 1 52.34 138 SER B C 1
ATOM 2579 O O . SER B 1 138 ? -12.898 -4.016 -3.877 1 52.34 138 SER B O 1
ATOM 2581 N N . SER B 1 139 ? -13.656 -2.768 -2.244 1 56.28 139 SER B N 1
ATOM 2582 C CA . SER B 1 139 ? -12.492 -3.025 -1.406 1 56.28 139 SER B CA 1
ATOM 2583 C C . SER B 1 139 ? -12.883 -3.736 -0.115 1 56.28 139 SER B C 1
ATOM 2585 O O . SER B 1 139 ? -13.836 -3.336 0.554 1 56.28 139 SER B O 1
ATOM 2587 N N . VAL B 1 140 ? -12.492 -5.156 0.092 1 66.44 140 VAL B N 1
ATOM 2588 C CA . VAL B 1 140 ? -12.961 -5.953 1.221 1 66.44 140 VAL B CA 1
ATOM 2589 C C . VAL B 1 140 ? -11.773 -6.633 1.902 1 66.44 140 VAL B C 1
ATOM 2591 O O . VAL B 1 140 ? -10.992 -7.328 1.251 1 66.44 140 VAL B O 1
ATOM 2594 N N . THR B 1 141 ? -11.492 -6.137 3.154 1 78.5 141 THR B N 1
ATOM 2595 C CA . THR B 1 141 ? -10.695 -7.078 3.936 1 78.5 141 THR B CA 1
ATOM 2596 C C . THR B 1 141 ? -11.5 -8.336 4.25 1 78.5 141 THR B C 1
ATOM 2598 O O . THR B 1 141 ? -12.555 -8.266 4.883 1 78.5 141 THR B O 1
ATOM 2601 N N . ARG B 1 142 ? -10.984 -9.453 3.77 1 90.25 142 ARG B N 1
ATOM 2602 C CA . ARG B 1 142 ? -11.758 -10.695 3.826 1 90.25 142 ARG B CA 1
ATOM 2603 C C . ARG B 1 142 ? -11.328 -11.555 5.012 1 90.25 142 ARG B C 1
ATOM 2605 O O . ARG B 1 142 ? -10.148 -11.57 5.383 1 90.25 142 ARG B O 1
ATOM 2612 N N . PRO B 1 143 ? -12.375 -12.227 5.629 1 89.56 143 PRO B N 1
ATOM 2613 C CA . PRO B 1 143 ? -11.977 -13.266 6.574 1 89.56 143 PRO B CA 1
ATOM 2614 C C . PRO B 1 143 ? -11.125 -14.359 5.922 1 89.56 143 PRO B C 1
ATOM 2616 O O . PRO B 1 143 ? -11.211 -14.57 4.711 1 89.56 143 PRO B O 1
ATOM 2619 N N . GLU B 1 144 ? -10.375 -15.008 6.695 1 90.56 144 GLU B N 1
ATOM 2620 C CA . GLU B 1 144 ? -9.547 -16.109 6.211 1 90.56 144 GLU B CA 1
ATOM 2621 C C . GLU B 1 144 ? -10.391 -17.141 5.465 1 90.56 144 GLU B C 1
ATOM 2623 O O . GLU B 1 144 ? -10.016 -17.578 4.371 1 90.56 144 GLU B O 1
ATOM 2628 N N . GLU B 1 145 ? -11.508 -17.438 6.02 1 93.06 145 GLU B N 1
ATOM 2629 C CA . GLU B 1 145 ? -12.367 -18.469 5.438 1 93.06 145 GLU B CA 1
ATOM 2630 C C . GLU B 1 145 ? -12.875 -18.047 4.059 1 93.06 145 GLU B C 1
ATOM 2632 O O . GLU B 1 145 ? -12.961 -18.859 3.145 1 93.06 145 GLU B O 1
ATOM 2637 N N . THR B 1 146 ? -13.234 -16.797 3.947 1 93.81 146 THR B N 1
ATOM 2638 C CA . THR B 1 146 ? -13.703 -16.281 2.666 1 93.81 146 THR B CA 1
ATOM 2639 C C . THR B 1 146 ? -12.602 -16.359 1.611 1 93.81 146 THR B C 1
ATOM 2641 O O . THR B 1 146 ? -12.852 -16.797 0.482 1 93.81 146 THR B O 1
ATOM 2644 N N . LEU B 1 147 ? -11.406 -15.961 1.966 1 95 147 LEU B N 1
ATOM 2645 C CA . LEU B 1 147 ? -10.281 -16.016 1.036 1 95 147 LEU B CA 1
ATOM 2646 C C . LEU B 1 147 ? -10.023 -17.453 0.588 1 95 147 LEU B C 1
ATOM 2648 O O . LEU B 1 147 ? -9.828 -17.703 -0.603 1 95 147 LEU B O 1
ATOM 2652 N N . GLU B 1 148 ? -10.047 -18.328 1.497 1 96.5 148 GLU B N 1
ATOM 2653 C CA . GLU B 1 148 ? -9.797 -19.734 1.188 1 96.5 148 GLU B CA 1
ATOM 2654 C C . GLU B 1 148 ? -10.891 -20.312 0.296 1 96.5 148 GLU B C 1
ATOM 2656 O O . GLU B 1 148 ? -10.617 -21.125 -0.585 1 96.5 148 GLU B O 1
ATOM 2661 N N . ASP B 1 149 ? -12.094 -19.859 0.547 1 97.12 149 ASP B N 1
ATOM 2662 C CA . ASP B 1 149 ? -13.195 -20.25 -0.329 1 97.12 149 ASP B CA 1
ATOM 2663 C C . ASP B 1 149 ? -12.961 -19.766 -1.756 1 97.12 149 ASP B C 1
ATOM 2665 O O . ASP B 1 149 ? -13.227 -20.484 -2.719 1 97.12 149 ASP B O 1
ATOM 2669 N N . LEU B 1 150 ? -12.516 -18.578 -1.888 1 97.62 150 LEU B N 1
ATOM 2670 C CA . LEU B 1 150 ? -12.266 -18 -3.205 1 97.62 150 LEU B CA 1
ATOM 2671 C C . LEU B 1 150 ? -11.133 -18.734 -3.912 1 97.62 150 LEU B C 1
ATOM 2673 O O . LEU B 1 150 ? -11.18 -18.938 -5.129 1 97.62 150 LEU B O 1
ATOM 2677 N N . PHE B 1 151 ? -10.094 -19.141 -3.15 1 98.31 151 PHE B N 1
ATOM 2678 C CA . PHE B 1 151 ? -9.047 -19.969 -3.73 1 98.31 151 PHE B CA 1
ATOM 2679 C C . PHE B 1 151 ? -9.633 -21.25 -4.309 1 98.31 151 PHE B C 1
ATOM 2681 O O . PHE B 1 151 ? -9.305 -21.641 -5.43 1 98.31 151 PHE B O 1
ATOM 2688 N N . SER B 1 152 ? -10.469 -21.859 -3.539 1 98.31 152 SER B N 1
ATOM 2689 C CA . SER B 1 152 ? -11.102 -23.109 -3.957 1 98.31 152 SER B CA 1
ATOM 2690 C C . SER B 1 152 ? -11.953 -22.906 -5.207 1 98.31 152 SER B C 1
ATOM 2692 O O . SER B 1 152 ? -11.922 -23.734 -6.125 1 98.31 152 SER B O 1
ATOM 2694 N N . ARG B 1 153 ? -12.68 -21.828 -5.254 1 98.31 153 ARG B N 1
ATOM 2695 C CA . ARG B 1 153 ? -13.516 -21.516 -6.406 1 98.31 153 ARG B CA 1
ATOM 2696 C C . ARG B 1 153 ? -12.672 -21.328 -7.664 1 98.31 153 ARG B C 1
ATOM 2698 O O . ARG B 1 153 ? -13.156 -21.531 -8.781 1 98.31 153 ARG B O 1
ATOM 2705 N N . ALA B 1 154 ? -11.477 -20.969 -7.457 1 98.62 154 ALA B N 1
ATOM 2706 C CA . ALA B 1 154 ? -10.562 -20.812 -8.586 1 98.62 154 ALA B CA 1
ATOM 2707 C C . ALA B 1 154 ? -9.797 -22.109 -8.859 1 98.62 154 ALA B C 1
ATOM 2709 O O . ALA B 1 154 ? -8.883 -22.141 -9.68 1 98.62 154 ALA B O 1
ATOM 2710 N N . SER B 1 155 ? -10.109 -23.125 -8.133 1 98.31 155 SER B N 1
ATOM 2711 C CA . SER B 1 155 ? -9.477 -24.438 -8.266 1 98.31 155 SER B CA 1
ATOM 2712 C C . SER B 1 155 ? -8.008 -24.391 -7.863 1 98.31 155 SER B C 1
ATOM 2714 O O . SER B 1 155 ? -7.152 -24.953 -8.547 1 98.31 155 SER B O 1
ATOM 2716 N N . LEU B 1 156 ? -7.77 -23.703 -6.832 1 98.5 156 LEU B N 1
ATOM 2717 C CA . LEU B 1 156 ? -6.453 -23.641 -6.211 1 98.5 156 LEU B CA 1
ATOM 2718 C C . LEU B 1 156 ? -6.488 -24.234 -4.805 1 98.5 156 LEU B C 1
ATOM 2720 O O . LEU B 1 156 ? -7.441 -24 -4.055 1 98.5 156 LEU B O 1
ATOM 2724 N N . ARG B 1 157 ? -5.469 -25 -4.484 1 97.38 157 ARG B N 1
ATOM 2725 C CA . ARG B 1 157 ? -5.371 -25.547 -3.139 1 97.38 157 ARG B CA 1
ATOM 2726 C C . ARG B 1 157 ? -4.246 -24.875 -2.355 1 97.38 157 ARG B C 1
ATOM 2728 O O . ARG B 1 157 ? -3.232 -24.484 -2.932 1 97.38 157 ARG B O 1
ATOM 2735 N N . ILE B 1 158 ? -4.438 -24.844 -1.083 1 96.62 158 ILE B N 1
ATOM 2736 C CA . ILE B 1 158 ? -3.436 -24.281 -0.189 1 96.62 158 ILE B CA 1
ATOM 2737 C C . ILE B 1 158 ? -2.404 -25.344 0.177 1 96.62 158 ILE B C 1
ATOM 2739 O O . ILE B 1 158 ? -2.748 -26.375 0.749 1 96.62 158 ILE B O 1
ATOM 2743 N N . ILE B 1 159 ? -1.16 -25.078 -0.148 1 94.56 159 ILE B N 1
ATOM 2744 C CA . ILE B 1 159 ? -0.127 -26.047 0.189 1 94.56 159 ILE B CA 1
ATOM 2745 C C . ILE B 1 159 ? 0.628 -25.594 1.434 1 94.56 159 ILE B C 1
ATOM 2747 O O . ILE B 1 159 ? 1.31 -26.391 2.084 1 94.56 159 ILE B O 1
ATOM 2751 N N . LYS B 1 160 ? 0.542 -24.344 1.728 1 93.25 160 LYS B N 1
ATOM 2752 C CA . LYS B 1 160 ? 1.13 -23.781 2.939 1 93.25 160 LYS B CA 1
ATOM 2753 C C . LYS B 1 160 ? 0.387 -22.516 3.375 1 93.25 160 LYS B C 1
ATOM 2755 O O . LYS B 1 160 ? -0.042 -21.719 2.537 1 93.25 160 LYS B O 1
ATOM 2760 N N . LYS B 1 161 ? 0.135 -22.391 4.566 1 91.5 161 LYS B N 1
ATOM 2761 C CA . LYS B 1 161 ? -0.479 -21.219 5.184 1 91.5 161 LYS B CA 1
ATOM 2762 C C . LYS B 1 161 ? 0.281 -20.797 6.438 1 91.5 161 LYS B C 1
ATOM 2764 O O . LYS B 1 161 ? 0.608 -21.641 7.281 1 91.5 161 LYS B O 1
ATOM 2769 N N . GLN B 1 162 ? 0.577 -19.5 6.527 1 86.75 162 GLN B N 1
ATOM 2770 C CA . GLN B 1 162 ? 1.336 -19 7.672 1 86.75 162 GLN B CA 1
ATOM 2771 C C . GLN B 1 162 ? 0.829 -17.641 8.117 1 86.75 162 GLN B C 1
ATOM 2773 O O . GLN B 1 162 ? 0.724 -16.719 7.305 1 86.75 162 GLN B O 1
ATOM 2778 N N . GLN B 1 163 ? 0.452 -17.609 9.375 1 79.12 163 GLN B N 1
ATOM 2779 C CA . GLN B 1 163 ? 0.1 -16.312 9.938 1 79.12 163 GLN B CA 1
ATOM 2780 C C . GLN B 1 163 ? 1.349 -15.492 10.258 1 79.12 163 GLN B C 1
ATOM 2782 O O . GLN B 1 163 ? 2.287 -16 10.875 1 79.12 163 GLN B O 1
ATOM 2787 N N . GLN B 1 164 ? 1.356 -14.344 9.719 1 69.44 164 GLN B N 1
ATOM 2788 C CA . GLN B 1 164 ? 2.473 -13.453 10.023 1 69.44 164 GLN B CA 1
ATOM 2789 C C . GLN B 1 164 ? 2.168 -12.594 11.25 1 69.44 164 GLN B C 1
ATOM 2791 O O . GLN B 1 164 ? 1.083 -12.023 11.359 1 69.44 164 GLN B O 1
ATOM 2796 N N . HIS B 1 165 ? 2.379 -13.141 12.453 1 54 165 HIS B N 1
ATOM 2797 C CA . HIS B 1 165 ? 2.02 -12.531 13.734 1 54 165 HIS B CA 1
ATOM 2798 C C . HIS B 1 165 ? 2.361 -11.047 13.75 1 54 165 HIS B C 1
ATOM 2800 O O . HIS B 1 165 ? 3.455 -10.648 13.336 1 54 165 HIS B O 1
ATOM 2806 N N . ARG B 1 166 ? 1.277 -10.383 13.508 1 50.22 166 ARG B N 1
ATOM 2807 C CA . ARG B 1 166 ? 1.369 -8.945 13.75 1 50.22 166 ARG B CA 1
ATOM 2808 C C . ARG B 1 166 ? 1.236 -8.633 15.242 1 50.22 166 ARG B C 1
ATOM 2810 O O . ARG B 1 166 ? 0.786 -9.477 16.016 1 50.22 166 ARG B O 1
ATOM 2817 N N . PHE B 1 167 ? 1.83 -7.504 15.695 1 42.53 167 PHE B N 1
ATOM 2818 C CA . PHE B 1 167 ? 1.722 -6.938 17.031 1 42.53 167 PHE B CA 1
ATOM 2819 C C . PHE B 1 167 ? 0.274 -6.949 17.516 1 42.53 167 PHE B C 1
ATOM 2821 O O . PHE B 1 167 ? -0.652 -6.875 16.703 1 42.53 167 PHE B O 1
ATOM 2828 N N . PRO B 1 168 ? 0.135 -7.293 18.703 1 41.62 168 PRO B N 1
ATOM 2829 C CA . PRO B 1 168 ? -1.153 -7.262 19.406 1 41.62 168 PRO B CA 1
ATOM 2830 C C . PRO B 1 168 ? -2.09 -6.184 18.859 1 41.62 168 PRO B C 1
ATOM 2832 O O . PRO B 1 168 ? -3.311 -6.359 18.875 1 41.62 168 PRO B O 1
ATOM 2835 N N . GLN B 1 169 ? -1.555 -5.055 18.734 1 40.91 169 GLN B N 1
ATOM 2836 C CA . GLN B 1 169 ? -2.473 -3.934 18.578 1 40.91 169 GLN B CA 1
ATOM 2837 C C . GLN B 1 169 ? -2.92 -3.793 17.125 1 40.91 169 GLN B C 1
ATOM 2839 O O . GLN B 1 169 ? -3.758 -2.945 16.812 1 40.91 169 GLN B O 1
ATOM 2844 N N . GLU B 1 170 ? -2.248 -4.516 16.203 1 49.34 170 GLU B N 1
ATOM 2845 C CA . GLU B 1 170 ? -2.629 -4.203 14.828 1 49.34 170 GLU B CA 1
ATOM 2846 C C . GLU B 1 170 ? -3.941 -4.883 14.453 1 49.34 170 GLU B C 1
ATOM 2848 O O . GLU B 1 170 ? -4.184 -6.031 14.828 1 49.34 170 GLU B O 1
ATOM 2853 N N . LEU B 1 171 ? -4.906 -4.031 13.961 1 52.03 171 LEU B N 1
ATOM 2854 C CA . LEU B 1 171 ? -6.289 -4.27 13.562 1 52.03 171 LEU B CA 1
ATOM 2855 C C . LEU B 1 171 ? -6.387 -5.484 12.641 1 52.03 171 LEU B C 1
ATOM 2857 O O . LEU B 1 171 ? -7.375 -6.223 12.688 1 52.03 171 LEU B O 1
ATOM 2861 N N . PHE B 1 172 ? -5.23 -5.785 11.898 1 61.47 172 PHE B N 1
ATOM 2862 C CA . PHE B 1 172 ? -5.488 -6.875 10.969 1 61.47 172 PHE B CA 1
ATOM 2863 C C . PHE B 1 172 ? -4.375 -7.918 11.031 1 61.47 172 PHE B C 1
ATOM 2865 O O . PHE B 1 172 ? -3.197 -7.566 11.125 1 61.47 172 PHE B O 1
ATOM 2872 N N . LYS B 1 173 ? -4.738 -9.102 11.234 1 76.56 173 LYS B N 1
ATOM 2873 C CA . LYS B 1 173 ? -3.846 -10.242 11.031 1 76.56 173 LYS B CA 1
ATOM 2874 C C . LYS B 1 173 ? -3.355 -10.297 9.586 1 76.56 173 LYS B C 1
ATOM 2876 O O . LYS B 1 173 ? -4.098 -9.969 8.656 1 76.56 173 LYS B O 1
ATOM 2881 N N . VAL B 1 174 ? -2.059 -10.617 9.414 1 83.06 174 VAL B N 1
ATOM 2882 C CA . VAL B 1 174 ? -1.516 -10.812 8.07 1 83.06 174 VAL B CA 1
ATOM 2883 C C . VAL B 1 174 ? -1.34 -12.305 7.805 1 83.06 174 VAL B C 1
ATOM 2885 O O . VAL B 1 174 ? -0.742 -13.023 8.609 1 83.06 174 VAL B O 1
ATOM 2888 N N . GLN B 1 175 ? -1.908 -12.82 6.746 1 89.12 175 GLN B N 1
ATOM 2889 C CA . GLN B 1 175 ? -1.803 -14.227 6.359 1 89.12 175 GLN B CA 1
ATOM 2890 C C . GLN B 1 175 ? -1.068 -14.375 5.031 1 89.12 175 GLN B C 1
ATOM 2892 O O . GLN B 1 175 ? -1.261 -13.578 4.113 1 89.12 175 GLN B O 1
ATOM 2897 N N . MET B 1 176 ? -0.221 -15.367 5.008 1 91.25 176 MET B N 1
ATOM 2898 C CA . MET B 1 176 ? 0.447 -15.742 3.766 1 91.25 176 MET B CA 1
ATOM 2899 C C . MET B 1 176 ? 0.007 -17.125 3.309 1 91.25 176 MET B C 1
ATOM 2901 O O . MET B 1 176 ? -0.107 -18.047 4.121 1 91.25 176 MET B O 1
ATOM 2905 N N . TYR B 1 177 ? -0.263 -17.25 2 1 94.06 177 TYR B N 1
ATOM 2906 C CA . TYR B 1 177 ? -0.667 -18.516 1.404 1 94.06 177 TYR B CA 1
ATOM 2907 C C . TYR B 1 177 ? 0.244 -18.891 0.24 1 94.06 177 TYR B C 1
ATOM 2909 O O . TYR B 1 177 ? 0.63 -18.031 -0.553 1 94.06 177 TYR B O 1
ATOM 2917 N N . ALA B 1 178 ? 0.605 -20.094 0.188 1 95.81 178 ALA B N 1
ATOM 2918 C CA . ALA B 1 178 ? 1.114 -20.688 -1.045 1 95.81 178 ALA B CA 1
ATOM 2919 C C . ALA B 1 178 ? 0.064 -21.594 -1.695 1 95.81 178 ALA B C 1
ATOM 2921 O O . ALA B 1 178 ? -0.492 -22.484 -1.046 1 95.81 178 ALA B O 1
ATOM 2922 N N . LEU B 1 179 ? -0.174 -21.312 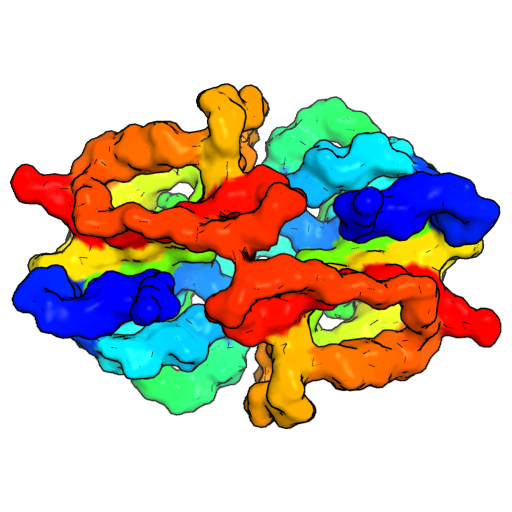-2.941 1 97.5 179 LEU B N 1
ATOM 2923 C CA . LEU B 1 179 ? -1.258 -22 -3.637 1 97.5 179 LEU B CA 1
ATOM 2924 C C . LEU B 1 179 ? -0.729 -22.766 -4.84 1 97.5 179 LEU B C 1
ATOM 2926 O O . LEU B 1 179 ? 0.212 -22.328 -5.504 1 97.5 179 LEU B O 1
ATOM 2930 N N . ARG B 1 180 ? -1.377 -23.859 -5.184 1 96.69 180 ARG B N 1
ATOM 2931 C CA . ARG B 1 180 ? -1.162 -24.656 -6.391 1 96.69 180 ARG B CA 1
ATOM 2932 C C . ARG B 1 180 ? -2.488 -25.078 -7.012 1 96.69 180 ARG B C 1
ATOM 2934 O O . ARG B 1 180 ? -3.506 -25.156 -6.32 1 96.69 180 ARG B O 1
ATOM 2941 N N . PRO B 1 181 ? -2.404 -25.266 -8.359 1 96.75 181 PRO B N 1
ATOM 2942 C CA . PRO B 1 181 ? -3.621 -25.797 -8.977 1 96.75 181 PRO B CA 1
ATOM 2943 C C . PRO B 1 181 ? -4.066 -27.109 -8.352 1 96.75 181 PRO B C 1
ATOM 2945 O O . PRO B 1 181 ? -3.23 -27.938 -7.977 1 96.75 181 PRO B O 1
ATOM 2948 N N . ASP B 1 182 ? -5.367 -27.25 -8.305 1 89.56 182 ASP B N 1
ATOM 2949 C CA . ASP B 1 182 ? -5.922 -28.516 -7.836 1 89.56 182 ASP B CA 1
ATOM 2950 C C . ASP B 1 182 ? -5.539 -29.656 -8.773 1 89.56 182 ASP B C 1
ATOM 2952 O O . ASP B 1 182 ? -5.414 -29.469 -9.984 1 89.56 182 ASP B O 1
ATOM 2956 N N . GLN B 1 183 ? -4.891 -30.766 -8.281 1 72.06 183 GLN B N 1
ATOM 2957 C CA . GLN B 1 183 ? -4.613 -31.953 -9.094 1 72.06 183 GLN B CA 1
ATOM 2958 C C . GLN B 1 183 ? -5.887 -32.469 -9.742 1 72.06 183 GLN B C 1
ATOM 2960 O O . GLN B 1 183 ? -6.98 -32.312 -9.203 1 72.06 183 GLN B O 1
#

Radius of gyration: 20.68 Å; Cα contacts (8 Å, |Δi|>4): 780; chains: 2; bounding box: 46×60×49 Å

Foldseek 3Di:
DLCPVVCQQVVPDPLHFDQAEEEEEQQQLNPCVVPPNVVRHQAYEYEHQDPVRLVNNCVVCPPPPRYDYYHNRHLLPDAADFQAHLEYEAEACCQQAALVSLLVSLLSVQRRHHVSRKYKYKYWAAPPQCQVPVNVDRGTRHHPVSVQVSCVSSQKDFPDKDWPDDPPVDRTTMMMTIIHHHD/DLCPVVCQQVVPDPLHFDQAEEEEEQQFLNPCVVPPNVVRHQAYEYEHQDPVRLVNNCVVCPPPPRYDYYHNRHLLPDAADFQAHLEYEAEACCQQAALVSLLVSLLSVQRRHHVSRKYKYKYWAAPPQCQVPVNVDRGTRYHPVSVQVSCVSSQKDFPDKDWPDDPPVDRTTMMMTIIHHHD

Secondary structure (DSSP, 8-state):
----HHHHHH---TTPPPSSEEEEET-TTTHHIIIIIHHH-SEEEEE-S-HHHHHHHHHHTTT-TTEEEEE---TTT--PPTT-EEEEEEES-GGGS-HHHHHHHHHHHHHHEEEEEEEEEEEEEESSSS--SGGGSS--PEEHHHHHHHHHHTTEEEEEEEEE---TT-SSEEEEEEEEE--/----HHHHHH---TTPPPSSEEEEET-TTTHHIIIIIHHH-SEEEEE-S-HHHHHHHHHHTTT-TTEEEEE---TTT--PPTT-EEEEEEES-GGGS-HHHHHHHHHHHHHHEEEEEEEEEEEEEESSSS--SGGGSS--PEEHHHHHHHHHHTTEEEEEEEEE---TT-SSEEEEEEEEE--

Sequence (366 aa):
MKSEPYSTIKAKKIDAPSRQKAIDCGAGIGRITKHFLTKLFASVDMVEQCSKLTAQAEILLKGNQKVGRIFNKGLQDFEPEKELYDLIWIQWVLIYLTDEDLVSFLKRCKKALKPRGIIVVKENVTSSPDPEPDHEDSSVTRPEETLEDLFSRASLRIIKKQQQHRFPQELFKVQMYALRPDQMKSEPYSTIKAKKIDAPSRQKAIDCGAGIGRITKHFLTKLFASVDMVEQCSKLTAQAEILLKGNQKVGRIFNKGLQDFEPEKELYDLIWIQWVLIYLTDEDLVSFLKRCKKALKPRGIIVVKENVTSSPDPEPDHEDSSVTRPEETLEDLFSRASLRIIKKQQQHRFPQELFKVQMYALRPDQ

Solvent-accessible surface area (backbone atoms only — not comparable to full-atom values): 19203 Å² total; per-residue (Å²): 131,88,76,41,79,51,40,67,70,58,39,84,45,99,78,39,43,63,48,55,28,31,33,32,42,56,32,53,52,31,61,59,47,66,76,46,48,47,76,64,22,60,25,30,28,36,28,20,56,38,62,71,33,44,56,47,19,53,61,59,48,56,88,47,83,30,55,58,56,75,44,74,38,45,66,82,73,55,75,67,62,69,48,60,24,20,32,40,40,37,51,73,48,65,37,68,37,40,74,68,46,42,30,52,36,45,38,43,48,55,52,13,33,28,91,61,20,36,37,38,39,36,37,62,27,37,85,53,84,60,39,70,72,65,62,91,34,48,61,48,64,37,17,60,68,57,51,53,49,41,36,45,74,33,45,32,37,79,80,43,76,44,76,48,74,53,46,88,81,54,89,48,45,34,40,35,35,34,31,31,68,58,129,131,88,76,40,79,52,40,66,72,57,39,83,44,98,78,38,42,62,47,54,28,30,34,33,42,58,33,54,52,31,62,60,46,66,75,47,48,46,76,63,22,60,24,32,29,34,28,20,56,40,59,71,33,44,55,46,18,53,61,60,48,56,88,47,83,30,55,57,56,74,42,74,37,44,66,81,73,55,76,66,61,69,48,60,24,20,32,40,40,38,52,74,48,66,39,70,37,39,73,66,45,41,28,53,36,44,38,44,50,55,52,14,32,27,90,61,19,36,36,37,40,36,37,62,25,37,84,53,82,61,38,70,74,65,61,92,33,48,60,47,64,37,17,59,67,56,52,54,49,41,37,46,75,34,44,33,38,77,80,44,78,46,75,48,73,54,43,88,80,54,90,48,46,33,40,35,37,35,31,32,68,57,129

Organism: Artemia franciscana (NCBI:txid6661)

pLDDT: mean 85.2, std 19.45, range [19.44, 98.81]